Protein AF-A0A7S3L3E2-F1 (afdb_monomer_lite)

Structure (mmCIF, N/CA/C/O backbone):
data_AF-A0A7S3L3E2-F1
#
_entry.id   AF-A0A7S3L3E2-F1
#
loop_
_atom_site.group_PDB
_atom_site.id
_atom_site.type_symbol
_atom_site.label_atom_id
_atom_site.label_alt_id
_atom_site.label_comp_id
_atom_site.label_asym_id
_atom_site.label_entity_id
_atom_site.label_seq_id
_atom_site.pdbx_PDB_ins_code
_atom_site.Cartn_x
_atom_site.Cartn_y
_atom_site.Cartn_z
_atom_site.occupancy
_atom_site.B_iso_or_equiv
_atom_site.auth_seq_id
_atom_site.auth_comp_id
_atom_site.auth_asym_id
_atom_site.auth_atom_id
_atom_site.pdbx_PDB_model_num
ATOM 1 N N . MET A 1 1 ? -26.117 -16.014 -17.612 1.00 34.09 1 MET A N 1
ATOM 2 C CA . MET A 1 1 ? -24.872 -16.646 -18.100 1.00 34.09 1 MET A CA 1
ATOM 3 C C . MET A 1 1 ? -23.959 -16.827 -16.903 1.00 34.09 1 MET A C 1
ATOM 5 O O . MET A 1 1 ? -23.503 -15.829 -16.364 1.00 34.09 1 MET A O 1
ATOM 9 N N . ALA A 1 2 ? -23.779 -18.059 -16.430 1.00 34.41 2 ALA A N 1
ATOM 10 C CA . ALA A 1 2 ? -22.872 -18.361 -15.326 1.00 34.41 2 ALA 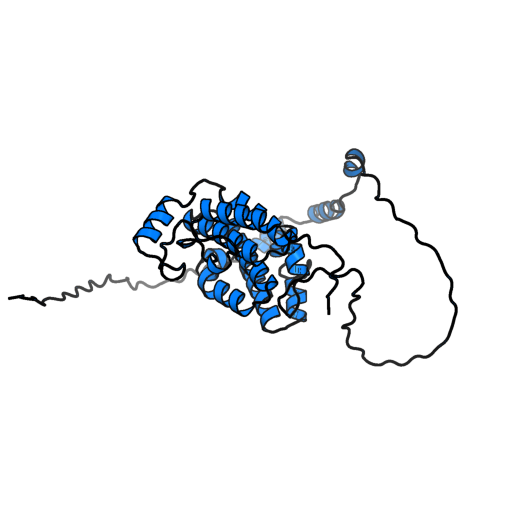A CA 1
ATOM 11 C C . ALA A 1 2 ? -21.444 -18.468 -15.881 1.00 34.41 2 ALA A C 1
ATOM 13 O O . ALA A 1 2 ? -21.171 -19.313 -16.734 1.00 34.41 2 ALA A O 1
ATOM 14 N N . LEU A 1 3 ? -20.558 -17.571 -15.453 1.00 39.78 3 LEU A N 1
ATOM 15 C CA . LEU A 1 3 ? -19.134 -17.639 -15.765 1.00 39.78 3 LEU A CA 1
ATOM 16 C C . LEU A 1 3 ? -18.498 -18.666 -14.824 1.00 39.78 3 LEU A C 1
ATOM 18 O O . LEU A 1 3 ? -18.253 -18.379 -13.657 1.00 39.78 3 LEU A O 1
ATOM 22 N N . ASN A 1 4 ? -18.254 -19.875 -15.332 1.00 37.12 4 ASN A N 1
ATOM 23 C CA . ASN A 1 4 ? -17.457 -20.882 -14.636 1.00 37.12 4 ASN A CA 1
ATOM 24 C C . ASN A 1 4 ? -15.986 -20.437 -14.615 1.00 37.12 4 ASN A C 1
ATOM 26 O O . ASN A 1 4 ? -15.249 -20.619 -15.589 1.00 37.12 4 ASN A O 1
ATOM 30 N N . PHE A 1 5 ? -15.557 -19.852 -13.498 1.00 44.59 5 PHE A N 1
ATOM 31 C CA . PHE A 1 5 ? -14.150 -19.617 -13.185 1.00 44.59 5 PHE A CA 1
ATOM 32 C C . PHE A 1 5 ? -13.510 -20.940 -12.740 1.00 44.59 5 PHE A C 1
ATOM 34 O O . PHE A 1 5 ? -13.495 -21.283 -11.566 1.00 44.59 5 PHE A O 1
ATOM 41 N N . GLY A 1 6 ? -13.039 -21.730 -13.708 1.00 41.03 6 GLY A N 1
ATOM 42 C CA . GLY A 1 6 ? -12.175 -22.880 -13.440 1.00 41.03 6 GLY A CA 1
ATOM 43 C C . GLY A 1 6 ? -10.800 -22.417 -12.948 1.00 41.03 6 GLY A C 1
ATOM 44 O O . GLY A 1 6 ? -10.229 -21.503 -13.545 1.00 41.03 6 GLY A O 1
ATOM 45 N N . VAL A 1 7 ? -10.300 -23.101 -11.912 1.00 46.72 7 VAL A N 1
ATOM 46 C CA . VAL A 1 7 ? -9.267 -22.723 -10.923 1.00 46.72 7 VAL A CA 1
ATOM 47 C C . VAL A 1 7 ? -9.881 -21.940 -9.759 1.00 46.72 7 VAL A C 1
ATOM 49 O O . VAL A 1 7 ? -10.044 -20.725 -9.817 1.00 46.72 7 VAL A O 1
ATOM 52 N N . GLU A 1 8 ? -10.261 -22.684 -8.715 1.00 46.19 8 GLU A N 1
ATOM 53 C CA . GLU A 1 8 ? -10.802 -22.185 -7.448 1.00 46.19 8 GLU A CA 1
ATOM 54 C C . GLU A 1 8 ? -9.811 -21.210 -6.790 1.00 46.19 8 GLU A C 1
ATOM 56 O O . GLU A 1 8 ? -8.981 -21.602 -5.971 1.00 46.19 8 GLU A O 1
ATOM 61 N N . ALA A 1 9 ? -9.912 -19.916 -7.096 1.00 52.97 9 ALA A N 1
ATOM 62 C CA . ALA A 1 9 ? -9.620 -18.919 -6.079 1.00 52.97 9 ALA A CA 1
ATOM 63 C C . ALA A 1 9 ? -10.648 -19.180 -4.975 1.00 52.97 9 ALA A C 1
ATOM 65 O O . ALA A 1 9 ? -11.819 -18.823 -5.115 1.00 52.97 9 ALA A O 1
ATOM 66 N N . ARG A 1 10 ? -10.255 -19.945 -3.950 1.00 66.81 10 ARG A N 1
ATOM 67 C CA . ARG A 1 10 ? -11.099 -20.190 -2.783 1.00 66.81 10 ARG A CA 1
ATOM 68 C C . ARG A 1 10 ? -11.279 -18.854 -2.090 1.00 66.81 10 ARG A C 1
ATOM 70 O O . ARG A 1 10 ? -10.434 -18.483 -1.294 1.00 66.81 10 ARG A O 1
ATOM 77 N N . LEU A 1 11 ? -12.330 -18.126 -2.448 1.00 77.00 11 LEU A N 1
ATOM 78 C CA . LEU A 1 11 ? -12.697 -16.896 -1.759 1.00 77.00 11 LEU A CA 1
ATOM 79 C C . LEU A 1 11 ? -12.743 -17.185 -0.260 1.00 77.00 11 LEU A C 1
ATOM 81 O O . LEU A 1 11 ? -13.229 -18.246 0.159 1.00 77.00 11 LEU A O 1
ATOM 85 N N . LEU A 1 12 ? -12.186 -16.271 0.526 1.00 89.25 12 LEU A N 1
ATOM 86 C CA . LEU A 1 12 ? -12.234 -16.396 1.973 1.00 89.25 12 LEU A CA 1
ATOM 87 C C . LEU A 1 12 ? -13.697 -16.358 2.417 1.00 89.25 12 LEU A C 1
ATOM 89 O O . LEU A 1 12 ? -14.548 -15.709 1.803 1.00 89.25 12 LEU A O 1
ATOM 93 N N . SER A 1 13 ? -14.012 -17.102 3.477 1.00 93.44 13 SER A N 1
ATOM 94 C CA . SER A 1 13 ? -15.342 -16.988 4.063 1.00 93.44 13 SER A CA 1
ATOM 95 C C . SER A 1 13 ? -15.518 -15.564 4.599 1.00 93.44 13 SER A C 1
ATOM 97 O O . SER A 1 13 ? -14.564 -14.971 5.106 1.00 93.44 13 SER A O 1
ATOM 99 N N . LYS A 1 14 ? -16.732 -15.012 4.497 1.00 93.19 14 LYS A N 1
ATOM 100 C CA . LYS A 1 14 ? -17.018 -13.658 4.994 1.00 93.19 14 LYS A CA 1
ATOM 101 C C . LYS A 1 14 ? -16.696 -13.517 6.487 1.00 93.19 14 LYS A C 1
ATOM 103 O O . LYS A 1 14 ? -16.235 -12.468 6.907 1.00 93.19 14 LYS A O 1
ATOM 108 N N . GLU A 1 15 ? -16.927 -14.579 7.253 1.00 95.25 15 GLU A N 1
ATOM 109 C CA . GLU A 1 15 ? -16.650 -14.644 8.689 1.00 95.25 15 GLU A CA 1
ATOM 110 C C . GLU A 1 15 ? -15.140 -14.575 8.959 1.00 95.25 15 GLU A C 1
ATOM 112 O O . GLU A 1 15 ? -14.691 -13.723 9.713 1.00 95.25 15 GLU A O 1
ATOM 117 N N . SER A 1 16 ? -14.334 -15.358 8.232 1.00 95.06 16 SER A N 1
ATOM 118 C CA . SER A 1 16 ? -12.868 -15.293 8.336 1.00 95.06 16 SER A CA 1
ATOM 119 C C . SER A 1 16 ? -12.306 -13.936 7.910 1.00 95.06 16 SER A C 1
ATOM 121 O O . SER A 1 16 ? -11.356 -13.451 8.514 1.00 95.06 16 SER A O 1
ATOM 123 N N . LEU A 1 17 ? -12.870 -13.326 6.863 1.00 95.38 17 LEU A N 1
ATOM 124 C CA . LEU A 1 17 ? -12.448 -11.999 6.418 1.00 95.38 17 LEU A CA 1
ATOM 125 C C . LEU A 1 17 ? -12.764 -10.939 7.478 1.00 95.38 17 LEU A C 1
ATOM 127 O O . LEU A 1 17 ? -11.928 -10.083 7.748 1.00 95.38 17 LEU A O 1
ATOM 131 N N . GLN A 1 18 ? -13.930 -11.048 8.115 1.00 96.12 18 GLN A N 1
ATOM 132 C CA . GLN A 1 18 ? -14.327 -10.175 9.209 1.00 96.12 18 GLN A CA 1
ATOM 133 C C . GLN A 1 18 ? -13.410 -10.301 10.421 1.00 96.12 18 GLN A C 1
ATOM 135 O O . GLN A 1 18 ? -12.921 -9.286 10.903 1.00 96.12 18 GLN A O 1
ATOM 140 N N . GLU A 1 19 ? -13.100 -11.520 10.858 1.00 95.94 19 GLU A N 1
ATOM 141 C CA . GLU A 1 19 ? -12.152 -11.745 11.955 1.00 95.94 19 GLU A CA 1
ATOM 142 C C . GLU A 1 19 ? -10.764 -11.162 11.642 1.00 95.94 19 GLU A C 1
ATOM 144 O O . GLU A 1 19 ? -10.111 -10.586 12.513 1.00 95.94 19 GLU A O 1
ATOM 149 N N . MET A 1 20 ? -10.308 -11.275 10.389 1.00 97.00 20 MET A N 1
ATOM 150 C CA . MET A 1 20 ? -9.035 -10.694 9.953 1.00 97.00 20 MET A CA 1
ATOM 151 C C . MET A 1 20 ? -9.069 -9.163 9.956 1.00 97.00 20 MET A C 1
ATOM 153 O O . MET A 1 20 ? -8.118 -8.543 10.423 1.00 97.00 20 MET A O 1
ATOM 157 N N . GLU A 1 21 ? -10.140 -8.544 9.456 1.00 97.50 21 GLU A N 1
ATOM 158 C CA . GLU A 1 21 ? -10.288 -7.084 9.453 1.00 97.50 21 GLU A CA 1
ATOM 159 C C . GLU A 1 21 ? -10.434 -6.512 10.869 1.00 97.50 21 GLU A C 1
ATOM 161 O O . GLU A 1 21 ? -9.816 -5.497 11.177 1.00 97.50 21 GLU A O 1
ATOM 166 N N . GLU A 1 22 ? -11.153 -7.194 11.761 1.00 96.75 22 GLU A N 1
ATOM 167 C CA . GLU A 1 22 ? -11.216 -6.840 13.185 1.00 96.75 22 GLU A CA 1
ATOM 168 C C . GLU A 1 22 ? -9.841 -6.969 13.867 1.00 96.75 22 GLU A C 1
ATOM 170 O O . GLU A 1 22 ? -9.457 -6.116 14.668 1.00 96.75 22 GLU A O 1
ATOM 175 N N . ALA A 1 23 ? -9.047 -7.986 13.513 1.00 96.81 23 ALA A N 1
ATOM 176 C CA . ALA A 1 23 ? -7.681 -8.127 14.017 1.00 96.81 23 ALA A CA 1
ATOM 177 C C . ALA A 1 23 ? -6.730 -7.026 13.503 1.00 96.81 23 ALA A C 1
ATOM 179 O O . ALA A 1 23 ? -5.817 -6.622 14.232 1.00 96.81 23 ALA A O 1
ATOM 180 N N . ILE A 1 24 ? -6.934 -6.532 12.274 1.00 97.75 24 ILE A N 1
ATOM 181 C CA . ILE A 1 24 ? -6.210 -5.369 11.732 1.00 97.75 24 ILE A CA 1
ATOM 182 C C . ILE A 1 24 ? -6.583 -4.111 12.522 1.00 97.75 24 ILE A C 1
ATOM 184 O O . ILE A 1 24 ? -5.684 -3.404 12.980 1.00 97.75 24 ILE A O 1
ATOM 188 N N . GLU A 1 25 ? -7.879 -3.864 12.737 1.00 97.50 25 GLU A N 1
ATOM 189 C CA . GLU A 1 25 ? -8.368 -2.708 13.502 1.00 97.50 25 GLU A CA 1
ATOM 190 C C . GLU A 1 25 ? -7.833 -2.706 14.943 1.00 97.50 25 GLU A C 1
ATOM 192 O O . GLU A 1 25 ? -7.481 -1.660 15.484 1.00 97.50 25 GLU A O 1
ATOM 197 N N . ALA A 1 26 ? -7.695 -3.888 15.551 1.00 96.31 26 ALA A N 1
ATOM 198 C CA . ALA A 1 26 ? -7.104 -4.036 16.879 1.00 96.31 26 ALA A CA 1
ATOM 199 C C . ALA A 1 26 ? -5.615 -3.633 16.944 1.00 96.31 26 ALA A C 1
ATOM 201 O O . ALA A 1 26 ? -5.113 -3.357 18.032 1.00 96.31 26 ALA A O 1
ATOM 202 N N . HIS A 1 27 ? -4.898 -3.615 15.812 1.00 96.38 27 HIS A N 1
ATOM 203 C CA . HIS A 1 27 ? -3.527 -3.093 15.735 1.00 96.38 27 HIS A CA 1
ATOM 204 C C . HIS A 1 27 ? -3.506 -1.595 15.436 1.00 96.38 27 HIS A C 1
ATOM 206 O O . HIS A 1 27 ? -2.746 -0.845 16.055 1.00 96.38 27 HIS A O 1
ATOM 212 N N . VAL A 1 28 ? -4.322 -1.176 14.469 1.00 97.38 28 VAL A N 1
ATOM 213 C CA . VAL A 1 28 ? -4.439 0.213 14.030 1.00 97.38 28 VAL A CA 1
ATOM 214 C C . VAL A 1 28 ? -5.913 0.552 13.882 1.00 97.38 28 VAL A C 1
ATOM 216 O O . VAL A 1 28 ? -6.534 0.088 12.923 1.00 97.38 28 VAL A O 1
ATOM 219 N N . PRO A 1 29 ? -6.459 1.398 14.770 1.00 97.12 29 PRO A N 1
ATOM 220 C CA . PRO A 1 29 ? -7.832 1.870 14.651 1.00 97.12 29 PRO A CA 1
ATOM 221 C C . PRO A 1 29 ? -8.114 2.478 13.275 1.00 97.12 29 PRO A C 1
ATOM 223 O O . PRO A 1 29 ? -7.258 3.166 12.710 1.00 97.12 29 PRO A O 1
ATOM 226 N N . ASP A 1 30 ? -9.328 2.289 12.753 1.00 96.88 30 ASP A N 1
ATOM 227 C CA . ASP A 1 30 ? -9.699 2.719 11.393 1.00 96.88 30 ASP A CA 1
ATOM 228 C C . ASP A 1 30 ? -9.461 4.211 11.143 1.00 96.88 30 ASP A C 1
ATOM 230 O O . ASP A 1 30 ? -9.009 4.600 10.070 1.00 96.88 30 ASP A O 1
ATOM 234 N N . VAL A 1 31 ? -9.684 5.045 12.158 1.00 96.31 31 VAL A N 1
ATOM 235 C CA . VAL A 1 31 ? -9.440 6.495 12.108 1.00 96.31 31 VAL A CA 1
ATOM 236 C C . VAL A 1 31 ? -7.976 6.831 11.787 1.00 96.31 31 VAL A C 1
ATOM 238 O O . VAL A 1 31 ? -7.687 7.855 11.172 1.00 96.31 31 VAL A O 1
ATOM 241 N N . MET A 1 32 ? -7.046 5.957 12.174 1.00 96.31 32 MET A N 1
ATOM 242 C CA . MET A 1 32 ? -5.606 6.111 11.954 1.00 96.31 32 MET A CA 1
ATOM 243 C C . MET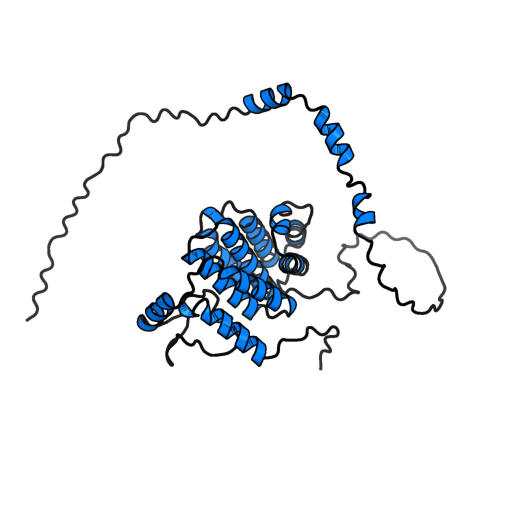 A 1 32 ? -5.116 5.360 10.710 1.00 96.31 32 MET A C 1
ATOM 245 O O . MET A 1 32 ? -3.986 5.577 10.263 1.00 96.31 32 MET A O 1
ATOM 249 N N . ASN A 1 33 ? -5.943 4.484 10.131 1.00 97.00 33 ASN A N 1
ATOM 250 C CA . ASN A 1 33 ? -5.585 3.728 8.945 1.00 97.00 33 ASN A CA 1
ATOM 251 C C . ASN A 1 33 ? -5.975 4.508 7.670 1.00 97.00 33 ASN A C 1
ATOM 253 O O . ASN A 1 33 ? -7.158 4.641 7.353 1.00 97.00 33 ASN A O 1
ATOM 257 N N . PRO A 1 34 ? -5.006 4.960 6.856 1.00 95.88 34 PRO A N 1
ATOM 258 C CA . PRO A 1 34 ? -5.279 5.688 5.603 1.00 95.88 34 PRO A CA 1
ATOM 259 C C . PRO A 1 34 ? -6.137 4.919 4.585 1.00 95.88 34 PRO A C 1
ATOM 261 O O . PRO A 1 34 ? -6.719 5.525 3.684 1.00 95.88 34 PRO A O 1
ATOM 264 N N . TYR A 1 35 ? -6.204 3.591 4.701 1.00 96.94 35 TYR A N 1
ATOM 265 C CA . TYR A 1 35 ? -6.959 2.717 3.810 1.00 96.94 35 TYR A CA 1
ATOM 266 C C . TYR A 1 35 ? -8.187 2.108 4.495 1.00 96.94 35 TYR A C 1
ATOM 268 O O . TYR A 1 35 ? -8.759 1.161 3.962 1.00 96.94 35 TYR A O 1
ATOM 276 N N . ALA A 1 36 ? -8.658 2.661 5.619 1.00 96.19 36 ALA A N 1
ATOM 277 C CA . ALA A 1 36 ? -9.844 2.157 6.322 1.00 96.19 36 ALA A CA 1
ATOM 278 C C . ALA A 1 36 ? -11.101 2.073 5.440 1.00 96.19 36 ALA A C 1
ATOM 280 O O . ALA A 1 36 ? -11.910 1.164 5.589 1.00 96.19 36 ALA A O 1
ATOM 281 N N . ARG A 1 37 ? -11.235 2.943 4.431 1.00 94.88 37 ARG A N 1
ATOM 282 C CA . ARG A 1 37 ? -12.344 2.882 3.458 1.00 94.88 37 ARG A CA 1
ATOM 283 C C . ARG A 1 37 ? -12.386 1.601 2.609 1.00 94.88 37 ARG A C 1
ATOM 285 O O . ARG A 1 37 ? -13.375 1.377 1.920 1.00 94.88 37 ARG A O 1
ATOM 292 N N . TYR A 1 38 ? -11.299 0.826 2.577 1.00 95.75 38 TYR A N 1
ATOM 293 C CA . TYR A 1 38 ? -11.204 -0.430 1.828 1.00 95.75 38 TYR A CA 1
ATOM 294 C C . TYR A 1 38 ? -11.572 -1.660 2.661 1.00 95.75 38 TYR A C 1
ATOM 296 O O . TYR A 1 38 ? -11.628 -2.759 2.107 1.00 95.75 38 TYR A O 1
ATOM 304 N N . ARG A 1 39 ? -11.854 -1.475 3.955 1.00 94.94 39 ARG A N 1
ATOM 305 C CA . ARG A 1 39 ? -12.450 -2.499 4.805 1.00 94.94 39 ARG A CA 1
ATOM 306 C C . ARG A 1 39 ? -13.773 -2.963 4.194 1.00 94.94 39 ARG A C 1
ATOM 308 O O . ARG A 1 39 ? -14.606 -2.145 3.801 1.00 94.94 39 ARG A O 1
ATOM 315 N N . GLN A 1 40 ? -13.953 -4.273 4.068 1.00 93.25 40 GLN A N 1
ATOM 316 C CA . GLN A 1 40 ? -15.117 -4.860 3.400 1.00 93.25 40 GLN A CA 1
ATOM 317 C C . GLN A 1 40 ? -16.211 -5.309 4.373 1.00 93.25 40 GLN A C 1
ATOM 319 O O . GLN A 1 40 ? -17.356 -5.530 3.965 1.00 93.25 40 GLN A O 1
ATOM 324 N N . THR A 1 41 ? -15.869 -5.488 5.644 1.00 92.56 41 THR A N 1
ATOM 325 C CA . THR A 1 41 ? -16.721 -6.119 6.647 1.00 92.56 41 THR A CA 1
ATOM 326 C C . THR A 1 41 ? -16.651 -5.403 7.991 1.00 92.56 41 THR A C 1
ATOM 328 O O . THR A 1 41 ? -15.692 -4.704 8.301 1.00 92.56 41 THR A O 1
ATOM 331 N N . GLY A 1 42 ? -17.682 -5.604 8.811 1.00 85.31 42 GLY A N 1
ATOM 332 C CA . GLY A 1 42 ? -17.778 -4.975 10.123 1.00 85.31 42 GLY A CA 1
ATOM 333 C C . GLY A 1 42 ? -18.044 -3.469 10.064 1.00 85.31 42 GLY A C 1
ATOM 334 O O . GLY A 1 42 ? -18.133 -2.849 9.004 1.00 85.31 42 GLY A O 1
ATOM 335 N N . THR A 1 43 ? -18.217 -2.897 11.246 1.00 89.06 43 THR A N 1
ATOM 336 C CA . THR A 1 43 ? -18.252 -1.455 11.494 1.00 89.06 43 THR A CA 1
ATOM 337 C C . THR A 1 43 ? -17.092 -1.133 12.415 1.00 89.06 43 THR A C 1
ATOM 339 O O . THR A 1 43 ? -16.810 -1.933 13.308 1.00 89.06 43 THR A O 1
ATOM 342 N N . SER A 1 44 ? -16.441 0.014 12.219 1.00 92.88 44 SER A N 1
ATOM 343 C CA . SER A 1 44 ? -15.345 0.412 13.101 1.00 92.88 44 SER A CA 1
ATOM 344 C C . SER A 1 44 ? -15.801 0.451 14.555 1.00 92.88 44 SER A C 1
ATOM 346 O O . SER A 1 44 ? -16.856 1.005 14.863 1.00 92.88 44 SER A O 1
ATOM 348 N N . ALA A 1 45 ? -14.989 -0.116 15.444 1.00 93.50 45 ALA A N 1
ATOM 349 C CA . ALA A 1 45 ? -15.210 -0.060 16.884 1.00 93.50 45 ALA A CA 1
ATOM 350 C C . ALA A 1 45 ? -14.925 1.335 17.473 1.00 93.50 45 ALA A C 1
ATOM 352 O O . ALA A 1 45 ? -15.302 1.608 18.610 1.00 93.50 45 ALA A O 1
ATOM 353 N N . PHE A 1 46 ? -14.262 2.205 16.707 1.00 93.19 46 PHE A N 1
ATOM 354 C CA . PHE A 1 46 ? -13.790 3.520 17.144 1.00 93.19 46 PHE A CA 1
ATOM 355 C C . PHE A 1 46 ? -14.619 4.683 16.598 1.00 93.19 46 PHE A C 1
ATOM 357 O O . PHE A 1 46 ? -14.288 5.829 16.875 1.00 93.19 46 PHE A O 1
ATOM 364 N N . LEU A 1 47 ? -15.664 4.414 15.810 1.00 92.69 47 LEU A N 1
ATOM 365 C CA . LEU A 1 47 ? -16.538 5.447 15.258 1.00 92.69 47 LEU A CA 1
ATOM 366 C C . LEU A 1 47 ? -17.909 5.416 15.931 1.00 92.69 47 LEU A C 1
ATOM 368 O O . LEU A 1 47 ? -18.515 4.356 16.104 1.00 92.69 47 LEU A O 1
ATOM 372 N N . GLY A 1 48 ? -18.414 6.601 16.266 1.00 90.38 48 GLY A N 1
ATOM 373 C CA . GLY A 1 48 ? -19.796 6.783 16.698 1.00 90.38 48 GLY A CA 1
ATOM 374 C C . GLY A 1 48 ? -20.814 6.478 15.583 1.00 90.38 48 GLY A C 1
ATOM 375 O O . GLY A 1 48 ? -20.458 6.424 14.406 1.00 90.38 48 GLY A O 1
ATOM 376 N N . PRO A 1 49 ? -22.108 6.317 15.920 1.00 89.69 49 PRO A N 1
ATOM 377 C CA . PRO A 1 49 ? -23.153 5.946 14.957 1.00 89.69 49 PRO A CA 1
ATOM 378 C C . PRO A 1 49 ? -23.351 6.957 13.814 1.00 89.69 49 PRO A C 1
ATOM 380 O O . PRO A 1 49 ? -23.780 6.559 12.733 1.00 89.69 49 PRO A O 1
ATOM 383 N N . ASP A 1 50 ? -23.020 8.232 14.040 1.00 92.56 50 ASP A N 1
ATOM 384 C CA . ASP A 1 50 ? -23.143 9.318 13.056 1.00 92.56 50 ASP A CA 1
ATOM 385 C C . ASP A 1 50 ? -21.786 9.750 12.463 1.00 92.56 50 ASP A C 1
ATOM 387 O O . ASP A 1 50 ? -21.707 10.714 11.699 1.00 92.56 50 ASP A O 1
ATOM 391 N N . GLU A 1 51 ? -20.702 9.056 12.814 1.00 92.00 51 GLU A N 1
ATOM 392 C CA . GLU A 1 51 ? -19.349 9.404 12.390 1.00 92.00 51 GLU A CA 1
ATOM 393 C C . GLU A 1 51 ? -18.917 8.620 11.152 1.00 92.00 51 GLU A C 1
ATOM 395 O O . GLU A 1 51 ? -19.431 7.551 10.821 1.00 92.00 51 GLU A O 1
ATOM 400 N N . THR A 1 52 ? -17.921 9.153 10.448 1.00 91.94 52 THR A N 1
ATOM 401 C CA . THR A 1 52 ? -17.317 8.472 9.299 1.00 91.94 52 THR A CA 1
ATOM 402 C C . THR A 1 52 ? -15.805 8.536 9.402 1.00 91.94 52 THR A C 1
ATOM 404 O O . THR A 1 52 ? -15.267 9.458 10.001 1.00 91.94 52 THR A O 1
ATOM 407 N N . ILE A 1 53 ? -15.105 7.614 8.738 1.00 91.38 53 ILE A N 1
ATOM 408 C CA . ILE A 1 53 ? -13.633 7.614 8.658 1.00 91.38 53 ILE A CA 1
ATOM 409 C C . ILE A 1 53 ? -13.093 8.970 8.164 1.00 91.38 53 ILE A C 1
ATOM 411 O O . ILE A 1 53 ? -12.036 9.412 8.596 1.00 91.38 53 ILE A O 1
ATOM 415 N N . ALA A 1 54 ? -13.817 9.637 7.258 1.00 90.81 54 ALA A N 1
ATOM 416 C CA . ALA A 1 54 ? -13.421 10.939 6.726 1.00 90.81 54 ALA A CA 1
ATOM 417 C C . ALA A 1 54 ? -13.672 12.100 7.704 1.00 90.81 54 ALA A C 1
ATOM 419 O O . ALA A 1 54 ? -12.970 13.102 7.635 1.00 90.81 54 ALA A O 1
ATOM 420 N N . ASN A 1 55 ? -14.663 11.964 8.590 1.00 93.62 55 ASN A N 1
ATOM 421 C CA . ASN A 1 55 ? -15.063 12.978 9.564 1.00 93.62 55 ASN A CA 1
ATOM 422 C C . ASN A 1 55 ? -15.261 12.334 10.953 1.00 93.62 55 ASN A C 1
ATOM 424 O O . ASN A 1 55 ? -16.406 12.201 11.400 1.00 93.62 55 ASN A O 1
ATOM 428 N N . PRO A 1 56 ? -14.181 11.873 11.608 1.00 94.81 56 PRO A N 1
ATOM 429 C CA . PRO A 1 56 ? -14.239 11.352 12.971 1.00 94.81 56 PRO A CA 1
ATOM 430 C C . PRO A 1 56 ? -14.396 12.506 13.972 1.00 94.81 56 PRO A C 1
ATOM 432 O O . PRO A 1 56 ? -13.904 13.614 13.733 1.00 94.81 56 PRO A O 1
ATOM 435 N N . SER A 1 57 ? -15.055 12.264 15.107 1.00 95.62 57 SER A N 1
ATOM 436 C CA . SER A 1 57 ? -15.072 13.246 16.198 1.00 95.62 57 SER A CA 1
ATOM 437 C C . SER A 1 57 ? -13.692 13.351 16.866 1.00 95.62 57 SER A C 1
ATOM 439 O O . SER A 1 57 ? -12.885 12.419 16.778 1.00 95.62 57 SER A O 1
ATOM 441 N N . PRO A 1 58 ? -13.385 14.471 17.549 1.00 95.69 58 PRO A N 1
ATOM 442 C CA . PRO A 1 58 ? -12.140 14.595 18.306 1.00 95.69 58 PRO A CA 1
ATOM 443 C C . PRO A 1 58 ? -11.996 13.504 19.376 1.00 95.69 58 PRO A C 1
ATOM 445 O O . PRO A 1 58 ? -10.901 12.973 19.543 1.00 95.69 58 PRO A O 1
ATOM 448 N N . GLU A 1 59 ? -13.096 13.111 20.026 1.00 95.38 59 GLU A N 1
ATOM 449 C CA . GLU A 1 59 ? -13.113 12.041 21.032 1.00 95.38 59 GLU A CA 1
ATOM 450 C C . GLU A 1 59 ? -12.702 10.692 20.421 1.00 95.38 59 GLU A C 1
ATOM 452 O O . GLU A 1 59 ? -11.850 9.992 20.970 1.00 95.38 59 GLU A O 1
ATOM 457 N N . SER A 1 60 ? -13.222 10.358 19.236 1.00 95.25 60 SER A N 1
ATOM 458 C CA . SER A 1 60 ? -12.853 9.140 18.504 1.00 95.25 60 SER A CA 1
ATOM 459 C C . SER A 1 60 ? -11.385 9.133 18.070 1.00 95.25 60 SER A C 1
ATOM 461 O O . SER A 1 60 ? -10.725 8.094 18.120 1.00 95.25 60 SER A O 1
ATOM 463 N N . ILE A 1 61 ? -10.838 10.290 17.677 1.00 95.50 61 ILE A N 1
ATOM 464 C CA . ILE A 1 61 ? -9.412 10.423 17.339 1.00 95.50 61 ILE A CA 1
ATOM 465 C C . ILE A 1 61 ? -8.537 10.199 18.578 1.00 95.50 61 ILE A C 1
ATOM 467 O O . ILE A 1 61 ? -7.510 9.526 18.488 1.00 95.50 61 ILE A O 1
ATOM 471 N N . GLU A 1 62 ? -8.900 10.782 19.720 1.00 95.88 62 GLU A N 1
ATOM 472 C CA . GLU A 1 62 ? -8.156 10.618 20.973 1.00 95.88 62 GLU A CA 1
ATOM 473 C C . GLU A 1 62 ? -8.177 9.163 21.438 1.00 95.88 62 GLU A C 1
ATOM 475 O O . GLU A 1 62 ? -7.114 8.581 21.664 1.00 95.88 62 GLU A O 1
ATOM 480 N N . LEU A 1 63 ? -9.355 8.534 21.439 1.00 95.31 63 LEU A N 1
ATOM 481 C CA . LEU A 1 63 ? -9.499 7.116 21.753 1.00 95.31 63 LEU A CA 1
ATOM 482 C C . LEU A 1 63 ? -8.644 6.244 20.822 1.00 95.31 63 LEU A C 1
ATOM 484 O O . LEU A 1 63 ? -7.936 5.348 21.283 1.00 95.31 63 LEU A O 1
ATOM 488 N N . ALA A 1 64 ? -8.660 6.521 19.516 1.00 95.38 64 ALA A N 1
ATOM 489 C CA . ALA A 1 64 ? -7.859 5.795 18.537 1.00 95.38 64 ALA A CA 1
ATOM 490 C C . ALA A 1 64 ? -6.345 5.942 18.783 1.00 95.38 64 ALA A C 1
ATOM 492 O O . ALA A 1 64 ? -5.597 4.971 18.659 1.00 95.38 64 ALA A O 1
ATOM 493 N N . LYS A 1 65 ? -5.875 7.133 19.169 1.00 94.81 65 LYS A N 1
ATOM 494 C CA . LYS A 1 65 ? -4.457 7.363 19.494 1.00 94.81 65 LYS A CA 1
ATOM 495 C C 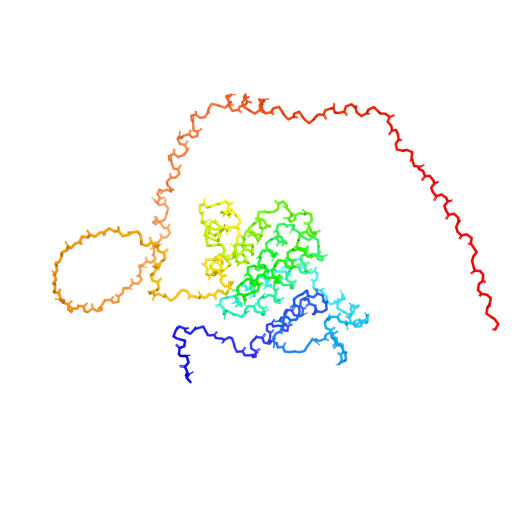. LYS A 1 65 ? -4.002 6.568 20.714 1.00 94.81 65 LYS A C 1
ATOM 497 O O . LYS A 1 65 ? -2.870 6.098 20.731 1.00 94.81 65 LYS A O 1
ATOM 502 N N . GLU A 1 66 ? -4.863 6.393 21.711 1.00 95.19 66 GLU A N 1
ATOM 503 C CA . GLU A 1 66 ? -4.543 5.601 22.906 1.00 95.19 66 GLU A CA 1
ATOM 504 C C . GLU A 1 66 ? -4.469 4.092 22.627 1.00 95.19 66 GLU A C 1
ATOM 506 O O . GLU A 1 66 ? -3.778 3.365 23.342 1.00 95.19 66 GLU A O 1
ATOM 511 N N . HIS A 1 67 ? -5.154 3.621 21.580 1.00 95.69 67 HIS A N 1
ATOM 512 C CA . HIS A 1 67 ? -5.300 2.196 21.269 1.00 95.69 67 HIS A CA 1
ATOM 513 C C . HIS A 1 67 ? -4.414 1.705 20.116 1.00 95.69 67 HIS A C 1
ATOM 515 O O . HIS A 1 67 ? -4.438 0.514 19.804 1.00 95.69 67 HIS A O 1
ATOM 521 N N . ILE A 1 68 ? -3.613 2.573 19.491 1.00 95.25 68 ILE A N 1
ATOM 522 C CA . ILE A 1 68 ? -2.650 2.135 18.477 1.00 95.25 68 ILE A CA 1
ATOM 523 C C . ILE A 1 68 ? -1.557 1.265 19.117 1.00 95.25 68 ILE A C 1
ATOM 525 O O . ILE A 1 68 ? -0.966 1.613 20.143 1.00 95.25 68 ILE A O 1
ATOM 529 N N . VAL A 1 69 ? -1.270 0.108 18.520 1.00 94.69 69 VAL A N 1
ATOM 530 C CA . VAL A 1 69 ? -0.255 -0.808 19.050 1.00 94.69 69 VAL A CA 1
ATOM 531 C C . VAL A 1 69 ? 1.142 -0.262 18.763 1.00 94.69 69 VAL A C 1
ATOM 533 O O . VAL A 1 69 ? 1.559 -0.193 17.619 1.00 94.69 69 VAL A O 1
ATOM 536 N N . THR A 1 70 ? 1.905 0.052 19.809 1.00 89.31 70 THR A N 1
ATOM 537 C CA . THR A 1 70 ? 3.263 0.636 19.717 1.00 89.31 70 THR A CA 1
ATOM 538 C C . THR A 1 70 ? 4.384 -0.359 20.040 1.00 89.31 70 THR A C 1
ATOM 540 O O . THR A 1 70 ? 5.457 -0.010 20.541 1.00 89.31 70 THR A O 1
ATOM 543 N N . LYS A 1 71 ? 4.116 -1.654 19.851 1.00 89.81 71 LYS A N 1
ATOM 544 C CA . LYS A 1 71 ? 5.101 -2.708 20.118 1.00 89.81 71 LYS A CA 1
ATOM 545 C C . LYS A 1 71 ? 6.046 -2.842 18.929 1.00 89.81 71 LYS A C 1
ATOM 547 O O . LYS A 1 71 ? 5.594 -2.974 17.795 1.00 89.81 71 LYS A O 1
ATOM 552 N N . ALA A 1 72 ? 7.345 -2.954 19.211 1.00 88.62 72 ALA A N 1
ATOM 553 C CA . ALA A 1 72 ? 8.346 -3.249 18.192 1.00 88.62 72 ALA A CA 1
ATOM 554 C C . ALA A 1 72 ? 7.952 -4.486 17.364 1.00 88.62 72 ALA A C 1
ATOM 556 O O . ALA A 1 72 ? 7.549 -5.509 17.922 1.00 88.62 72 ALA A O 1
ATOM 557 N N . TYR A 1 73 ? 8.104 -4.384 16.040 1.00 89.94 73 TYR A N 1
ATOM 558 C CA . TYR A 1 73 ? 7.766 -5.433 15.064 1.00 89.94 73 TYR A CA 1
ATOM 559 C C . TYR A 1 73 ? 6.271 -5.791 14.968 1.00 89.94 73 TYR A C 1
ATOM 561 O O . TYR A 1 73 ? 5.917 -6.804 14.368 1.00 89.94 73 TYR A O 1
ATOM 569 N N . SER A 1 74 ? 5.372 -4.950 15.490 1.00 92.75 74 SER A N 1
ATOM 570 C CA . SER A 1 74 ? 3.912 -5.099 15.341 1.00 92.75 74 SER A CA 1
ATOM 571 C C . SER A 1 74 ? 3.423 -5.083 13.883 1.00 92.75 74 SER A C 1
ATOM 573 O O . SER A 1 74 ? 2.347 -5.595 13.587 1.00 92.75 74 SER A O 1
ATOM 575 N N . HIS A 1 75 ? 4.225 -4.550 12.959 1.00 94.31 75 HIS A N 1
ATOM 576 C CA . HIS A 1 75 ? 3.951 -4.536 11.522 1.00 94.31 75 HIS A CA 1
ATOM 577 C C . HIS A 1 75 ? 4.192 -5.888 10.824 1.00 94.31 75 HIS A C 1
ATOM 579 O O . HIS A 1 75 ? 3.614 -6.126 9.766 1.00 94.31 75 HIS A O 1
ATOM 585 N N . GLU A 1 76 ? 5.008 -6.787 11.389 1.00 94.88 76 GLU A N 1
ATOM 586 C CA . GLU A 1 76 ? 5.357 -8.065 10.743 1.00 94.88 76 GLU A CA 1
ATOM 587 C C . GLU A 1 76 ? 4.134 -8.990 10.560 1.00 94.88 76 GLU A C 1
ATOM 589 O O . GLU A 1 76 ? 3.903 -9.454 9.439 1.00 94.88 76 GLU A O 1
ATOM 594 N N . PRO A 1 77 ? 3.268 -9.211 11.578 1.00 96.62 77 PRO A N 1
ATOM 595 C CA . PRO A 1 77 ? 2.033 -9.976 11.383 1.00 96.62 77 PRO A CA 1
ATOM 596 C C . PRO A 1 77 ? 1.092 -9.355 10.344 1.00 96.62 77 PRO A C 1
ATOM 598 O O . PRO A 1 77 ? 0.418 -10.081 9.613 1.00 96.62 77 PRO A O 1
ATOM 601 N N . LEU A 1 78 ? 1.059 -8.020 10.248 1.00 97.12 78 LEU A N 1
ATOM 602 C CA . LEU A 1 78 ? 0.251 -7.326 9.246 1.00 97.12 78 LEU A CA 1
ATOM 603 C C . LEU A 1 78 ? 0.788 -7.579 7.836 1.00 97.12 78 LEU A C 1
ATOM 605 O O . LEU A 1 78 ? -0.002 -7.829 6.931 1.00 97.12 78 LEU A O 1
ATOM 609 N N . PHE A 1 79 ? 2.108 -7.597 7.635 1.00 97.19 79 PHE A N 1
ATOM 610 C CA . PHE A 1 79 ? 2.692 -7.967 6.343 1.00 97.19 79 PHE A CA 1
ATOM 611 C C . PHE A 1 79 ? 2.367 -9.404 5.941 1.00 97.19 79 PHE A C 1
ATOM 613 O O . PHE A 1 79 ? 1.965 -9.637 4.799 1.00 97.19 79 PHE A O 1
ATOM 620 N N . GLU A 1 80 ? 2.459 -10.358 6.869 1.00 97.88 80 GLU A N 1
ATOM 621 C CA . GLU A 1 80 ? 2.038 -11.738 6.605 1.00 97.88 80 GLU A CA 1
ATOM 622 C C . GLU A 1 80 ? 0.563 -11.812 6.190 1.00 97.88 80 GLU A C 1
ATOM 624 O O . GLU A 1 80 ? 0.213 -12.512 5.233 1.00 97.88 80 GLU A O 1
ATOM 629 N N . LEU A 1 81 ? -0.299 -11.023 6.838 1.00 97.56 81 LEU A N 1
ATOM 630 C CA . LEU A 1 81 ? -1.711 -10.932 6.484 1.00 97.56 81 LEU A CA 1
ATOM 631 C C . LEU A 1 81 ? -1.927 -10.303 5.099 1.00 97.56 81 LEU A C 1
ATOM 633 O O . LEU A 1 81 ? -2.721 -10.823 4.316 1.00 97.56 81 LEU A O 1
ATOM 637 N N . VAL A 1 82 ? -1.182 -9.253 4.740 1.00 98.19 82 VAL A N 1
ATOM 638 C CA . VAL A 1 82 ? -1.198 -8.674 3.385 1.00 98.19 82 VAL A CA 1
ATOM 639 C C . VAL A 1 82 ? -0.855 -9.748 2.348 1.00 98.19 82 VAL A C 1
ATOM 641 O O . VAL A 1 82 ? -1.570 -9.912 1.355 1.00 98.19 82 VAL A O 1
ATOM 644 N N . TYR A 1 83 ? 0.221 -10.512 2.568 1.00 97.62 83 TYR A N 1
ATOM 645 C CA . TYR A 1 83 ? 0.634 -11.578 1.652 1.00 97.62 83 TYR A CA 1
ATOM 646 C C . TYR A 1 83 ? -0.411 -12.685 1.560 1.00 97.62 83 TYR A C 1
ATOM 648 O O . TYR A 1 83 ? -0.673 -13.195 0.468 1.00 97.62 83 TYR A O 1
ATOM 656 N N . PHE A 1 84 ? -1.014 -13.054 2.687 1.00 96.81 84 PHE A N 1
ATOM 657 C CA . PHE A 1 84 ? -2.096 -14.024 2.741 1.00 96.81 84 PHE A CA 1
ATOM 658 C C . PHE A 1 84 ? -3.301 -13.551 1.915 1.00 96.81 84 PHE A C 1
ATOM 660 O O . PHE A 1 84 ? -3.703 -14.244 0.983 1.00 96.81 84 PHE A O 1
ATOM 667 N N . LEU A 1 85 ? -3.815 -12.347 2.166 1.00 96.50 85 LEU A N 1
ATOM 668 C CA . LEU A 1 85 ? -4.973 -11.785 1.461 1.00 96.50 85 LEU A CA 1
ATOM 669 C C . LEU A 1 85 ? -4.715 -11.628 -0.046 1.00 96.50 85 LEU A C 1
ATOM 671 O O . LEU A 1 85 ? -5.578 -11.956 -0.862 1.00 96.50 85 LEU A O 1
ATOM 675 N N . CYS A 1 86 ? -3.497 -11.246 -0.444 1.00 95.94 86 CYS A N 1
ATOM 676 C CA . CYS A 1 86 ? -3.107 -11.184 -1.855 1.00 95.94 86 CYS A CA 1
ATOM 677 C C . CYS A 1 86 ? -3.153 -12.554 -2.550 1.00 95.94 86 CYS A C 1
ATOM 679 O O . CYS A 1 86 ? -3.593 -12.635 -3.699 1.00 95.94 86 CYS A O 1
ATOM 681 N N . LYS A 1 87 ? -2.753 -13.643 -1.870 1.00 94.62 87 LYS A N 1
ATOM 682 C CA . LYS A 1 87 ? -2.873 -15.011 -2.416 1.00 94.62 87 LYS A CA 1
ATOM 683 C C . LYS A 1 87 ? -4.333 -15.383 -2.687 1.00 94.62 87 LYS A C 1
ATOM 685 O O . LYS A 1 87 ? -4.612 -16.044 -3.686 1.00 94.62 87 LYS A O 1
ATOM 690 N N . TYR A 1 88 ? -5.247 -14.926 -1.831 1.00 94.06 88 TYR A N 1
ATOM 691 C CA . TYR A 1 88 ? -6.692 -15.131 -1.967 1.00 94.06 88 TYR A CA 1
ATOM 692 C C . TYR A 1 88 ? -7.392 -14.108 -2.865 1.00 94.06 88 TYR A C 1
ATOM 694 O O . TYR A 1 88 ? -8.582 -14.253 -3.125 1.00 94.06 88 TYR A O 1
ATOM 702 N N . ARG A 1 89 ? -6.650 -13.135 -3.412 1.00 94.06 89 ARG A N 1
ATOM 703 C CA . ARG A 1 89 ? -7.165 -12.059 -4.276 1.00 94.06 89 ARG A CA 1
ATOM 704 C C . ARG A 1 89 ? -8.126 -11.096 -3.565 1.00 94.06 89 ARG A C 1
ATOM 706 O O . ARG A 1 89 ? -8.827 -10.344 -4.237 1.00 94.06 89 ARG A O 1
ATOM 713 N N . GLU A 1 90 ? -8.093 -11.050 -2.234 1.00 95.81 90 GLU A N 1
ATOM 714 C CA . GLU A 1 90 ? -8.841 -10.081 -1.424 1.00 95.81 90 GLU A CA 1
ATOM 715 C C . GLU A 1 90 ? -8.070 -8.756 -1.339 1.00 95.81 90 GLU A C 1
ATOM 717 O O . GLU A 1 90 ? -7.563 -8.356 -0.291 1.00 95.81 90 GLU A O 1
ATOM 722 N N . TYR A 1 91 ? -7.906 -8.085 -2.483 1.00 96.75 91 TYR A N 1
ATOM 723 C CA . TYR A 1 91 ? -7.011 -6.928 -2.593 1.00 96.75 91 TYR A CA 1
ATOM 724 C C . TYR A 1 91 ? -7.453 -5.718 -1.765 1.00 96.75 91 TYR A C 1
ATOM 726 O O . TYR A 1 91 ? -6.597 -4.984 -1.289 1.00 96.75 91 TYR A O 1
ATOM 734 N N . ALA A 1 92 ? -8.758 -5.506 -1.570 1.00 96.81 92 ALA A N 1
ATOM 735 C CA . ALA A 1 92 ? -9.238 -4.379 -0.768 1.00 96.81 92 ALA A CA 1
ATOM 736 C C . ALA A 1 92 ? -8.838 -4.545 0.708 1.00 96.81 92 ALA A C 1
ATOM 738 O O . ALA A 1 92 ? -8.218 -3.653 1.281 1.00 96.81 92 ALA A O 1
ATOM 739 N N . SER A 1 93 ? -9.081 -5.725 1.283 1.00 97.44 93 SER A N 1
ATOM 740 C CA . SER A 1 93 ? -8.655 -6.049 2.646 1.00 97.44 93 SER A CA 1
ATOM 741 C C . SER A 1 93 ? -7.127 -6.131 2.758 1.00 97.44 93 SER A C 1
ATOM 743 O O . SER A 1 93 ? -6.562 -5.731 3.773 1.00 97.44 93 SER A O 1
ATOM 745 N N . ALA A 1 94 ? -6.425 -6.581 1.708 1.00 98.06 94 ALA A N 1
ATOM 746 C CA . ALA A 1 94 ? -4.961 -6.536 1.667 1.00 98.06 94 ALA A CA 1
ATOM 747 C C . ALA A 1 94 ? -4.433 -5.093 1.702 1.00 98.06 94 ALA A C 1
ATOM 749 O O . ALA A 1 94 ? -3.454 -4.816 2.391 1.00 98.06 94 ALA A O 1
ATOM 750 N N . LEU A 1 95 ? -5.084 -4.169 0.991 1.00 98.00 95 LEU A N 1
ATOM 751 C CA . LEU A 1 95 ? -4.730 -2.752 0.995 1.00 98.00 95 LEU A CA 1
ATOM 752 C C . LEU A 1 95 ? -5.023 -2.109 2.356 1.00 98.00 95 LEU A C 1
ATOM 754 O O . LEU A 1 95 ? -4.210 -1.340 2.863 1.00 98.00 95 LEU A O 1
ATOM 758 N N . TYR A 1 96 ? -6.141 -2.483 2.978 1.00 98.31 96 TYR A N 1
ATOM 759 C CA . TYR A 1 96 ? -6.475 -2.100 4.347 1.00 98.31 96 TYR A CA 1
ATOM 760 C C . TYR A 1 96 ? -5.400 -2.565 5.351 1.00 98.31 96 TYR A C 1
ATOM 762 O O . TYR A 1 96 ? -4.908 -1.756 6.140 1.00 98.31 96 TYR A O 1
ATOM 770 N N . ALA A 1 97 ? -4.946 -3.819 5.259 1.00 98.25 97 ALA A N 1
ATOM 771 C CA . ALA A 1 97 ? -3.855 -4.351 6.081 1.00 98.25 97 ALA A CA 1
ATOM 772 C C . ALA A 1 97 ? -2.507 -3.645 5.823 1.00 98.25 97 ALA A C 1
ATOM 774 O O . ALA A 1 97 ? -1.782 -3.323 6.766 1.00 98.25 97 ALA A O 1
ATOM 775 N N . ALA A 1 98 ? -2.177 -3.362 4.557 1.00 97.88 98 ALA A N 1
ATOM 776 C CA . ALA A 1 98 ? -0.951 -2.650 4.183 1.00 97.88 98 ALA A CA 1
ATOM 777 C C . ALA A 1 98 ? -0.939 -1.221 4.749 1.00 97.88 98 ALA A C 1
ATOM 779 O O . ALA A 1 98 ? 0.082 -0.757 5.258 1.00 97.88 98 ALA A O 1
ATOM 780 N N . GLY A 1 99 ? -2.105 -0.572 4.747 1.00 97.19 99 GLY A N 1
ATOM 781 C CA . GLY A 1 99 ? -2.335 0.717 5.382 1.00 97.19 99 GLY A CA 1
ATOM 782 C C . GLY A 1 99 ? -2.062 0.755 6.871 1.00 97.19 99 GLY A C 1
ATOM 783 O O . GLY A 1 99 ? -1.407 1.678 7.354 1.00 97.19 99 GLY A O 1
ATOM 784 N N . ALA A 1 100 ? -2.530 -0.263 7.592 1.00 97.50 100 ALA A N 1
ATOM 785 C CA . ALA A 1 100 ? -2.239 -0.412 9.010 1.00 97.50 100 ALA A CA 1
ATOM 786 C C . ALA A 1 100 ? -0.728 -0.583 9.232 1.00 97.50 100 ALA A C 1
ATOM 788 O O . ALA A 1 100 ? -0.135 0.115 10.053 1.00 97.50 100 ALA A O 1
ATOM 789 N N . ALA A 1 101 ? -0.069 -1.435 8.441 1.00 96.62 101 ALA A N 1
ATOM 790 C CA . ALA A 1 101 ? 1.369 -1.654 8.569 1.00 96.62 101 ALA A CA 1
ATOM 791 C C . ALA A 1 101 ? 2.190 -0.375 8.314 1.00 96.62 101 ALA A C 1
ATOM 793 O O . ALA A 1 101 ? 3.113 -0.074 9.072 1.00 96.62 101 ALA A O 1
ATOM 794 N N . SER A 1 102 ? 1.860 0.409 7.279 1.00 95.75 102 SER A N 1
ATOM 795 C CA . SER A 1 102 ? 2.547 1.683 7.027 1.00 95.75 102 SER A CA 1
ATOM 796 C C . SER A 1 102 ? 2.217 2.755 8.065 1.00 95.75 102 SER A C 1
ATOM 798 O O . SER A 1 102 ? 3.095 3.550 8.389 1.00 95.75 102 SER A O 1
ATOM 800 N N . ALA A 1 103 ? 0.996 2.777 8.612 1.00 95.12 103 ALA A N 1
ATOM 801 C CA . ALA A 1 103 ? 0.627 3.682 9.697 1.00 95.12 103 ALA A CA 1
ATOM 802 C C . ALA A 1 103 ? 1.450 3.411 10.966 1.00 95.12 103 ALA A C 1
ATOM 804 O O . ALA A 1 103 ? 1.977 4.359 11.544 1.00 95.12 103 ALA A O 1
ATOM 805 N N . LEU A 1 104 ? 1.644 2.141 11.345 1.00 94.50 104 LEU A N 1
ATOM 806 C CA . LEU A 1 104 ? 2.510 1.768 12.474 1.00 94.50 104 LEU A CA 1
ATOM 807 C C . LEU A 1 104 ? 3.959 2.194 12.246 1.00 94.50 104 LEU A C 1
ATOM 809 O O . LEU A 1 104 ? 4.550 2.862 13.089 1.00 94.50 104 LEU A O 1
ATOM 813 N N . LEU A 1 105 ? 4.516 1.861 11.080 1.00 93.69 105 LEU A N 1
ATOM 814 C CA . LEU A 1 105 ? 5.901 2.202 10.745 1.00 93.69 105 LEU A CA 1
ATOM 815 C C . LEU A 1 105 ? 6.140 3.716 10.724 1.00 93.69 105 LEU A C 1
ATOM 817 O O . LEU A 1 105 ? 7.170 4.178 11.213 1.00 93.69 105 LEU A O 1
ATOM 821 N N . ALA A 1 106 ? 5.185 4.482 10.190 1.00 90.94 106 ALA A N 1
ATOM 822 C CA . ALA A 1 106 ? 5.243 5.939 10.186 1.00 90.94 106 ALA A CA 1
ATOM 823 C C . ALA A 1 106 ? 5.110 6.525 11.600 1.00 90.94 106 ALA A C 1
ATOM 825 O O . ALA A 1 106 ? 5.809 7.477 11.930 1.00 90.94 106 ALA A O 1
ATOM 826 N N . HIS A 1 107 ? 4.249 5.951 12.446 1.00 89.06 107 HIS A N 1
ATOM 827 C CA . HIS A 1 107 ? 4.052 6.409 13.821 1.00 89.06 107 HIS A CA 1
ATOM 828 C C . HIS A 1 107 ? 5.284 6.156 14.701 1.00 89.06 107 HIS A C 1
ATOM 830 O O . HIS A 1 107 ? 5.700 7.025 15.464 1.00 89.06 107 HIS A O 1
ATOM 836 N N . GLU A 1 108 ? 5.898 4.978 14.586 1.00 84.00 108 GLU A N 1
ATOM 837 C CA . GLU A 1 108 ? 7.059 4.596 15.397 1.00 84.00 108 GLU A CA 1
ATOM 838 C C . GLU A 1 108 ? 8.380 5.206 14.879 1.00 84.00 108 GLU A C 1
ATOM 840 O O . GLU A 1 108 ? 9.426 5.006 15.496 1.00 84.00 108 GLU A O 1
ATOM 845 N N . ASN A 1 109 ? 8.356 5.942 13.753 1.00 75.88 109 ASN A N 1
ATOM 846 C CA . ASN A 1 109 ? 9.543 6.417 13.023 1.00 75.88 109 ASN A CA 1
ATOM 847 C C . ASN A 1 109 ? 10.590 5.304 12.801 1.00 75.88 109 ASN A C 1
ATOM 849 O O . ASN A 1 109 ? 11.800 5.549 12.769 1.00 75.88 109 ASN A O 1
ATOM 853 N N . LEU A 1 110 ? 10.130 4.055 12.682 1.00 69.19 110 LEU A N 1
ATOM 854 C CA . LEU A 1 110 ? 10.998 2.897 12.508 1.00 69.19 110 LEU A CA 1
ATOM 855 C C . LEU A 1 110 ? 11.491 2.795 11.065 1.00 69.19 110 LEU A C 1
ATOM 857 O O . LEU A 1 110 ? 10.803 3.192 10.130 1.00 69.19 110 LEU A O 1
ATOM 861 N N . SER A 1 111 ? 12.684 2.201 10.914 1.00 73.44 111 SER A N 1
ATOM 862 C CA . SER A 1 111 ? 13.317 1.719 9.673 1.00 73.44 111 SER A CA 1
ATOM 863 C C . SER A 1 111 ? 12.726 2.279 8.371 1.00 73.44 111 SER A C 1
ATOM 865 O O . SER A 1 111 ? 11.763 1.745 7.808 1.00 73.44 111 SER A O 1
ATOM 867 N N . THR A 1 112 ? 13.389 3.298 7.826 1.00 82.44 112 THR A N 1
ATOM 868 C CA . THR A 1 112 ? 13.048 3.919 6.536 1.00 82.44 112 THR A CA 1
ATOM 869 C C . THR A 1 112 ? 12.939 2.901 5.396 1.00 82.44 112 THR A C 1
ATOM 871 O O . THR A 1 112 ? 12.099 3.048 4.507 1.00 82.44 112 THR A O 1
ATOM 874 N N . LEU A 1 113 ? 13.728 1.822 5.443 1.00 87.00 113 LEU A N 1
ATOM 875 C CA . LEU A 1 113 ? 13.681 0.728 4.473 1.00 87.00 113 LEU A CA 1
ATOM 876 C C . LEU A 1 113 ? 12.370 -0.068 4.561 1.00 87.00 113 LEU A C 1
ATOM 878 O O . LEU A 1 113 ? 11.754 -0.367 3.538 1.00 87.00 113 LEU A O 1
ATOM 882 N N . THR A 1 114 ? 11.933 -0.419 5.772 1.00 92.44 114 THR A N 1
ATOM 883 C CA . THR A 1 114 ? 10.703 -1.197 5.975 1.00 92.44 114 THR A CA 1
ATOM 884 C C . THR A 1 114 ? 9.481 -0.375 5.572 1.00 92.44 114 THR A C 1
ATOM 886 O O . THR A 1 114 ? 8.592 -0.884 4.890 1.00 92.44 114 THR A O 1
ATOM 889 N N . LEU A 1 115 ? 9.479 0.922 5.897 1.00 93.88 115 LEU A N 1
ATOM 890 C CA . LEU A 1 115 ? 8.438 1.847 5.451 1.00 93.88 115 LEU A CA 1
ATOM 891 C C . LEU A 1 115 ? 8.396 1.966 3.919 1.00 93.88 115 LEU A C 1
ATOM 893 O O . LEU A 1 115 ? 7.324 1.863 3.326 1.00 93.88 115 LEU A O 1
ATOM 897 N N . SER A 1 116 ? 9.560 2.078 3.269 1.00 95.31 116 SER A N 1
ATOM 898 C CA . SER A 1 116 ? 9.664 2.126 1.802 1.00 95.31 116 SER A CA 1
ATOM 899 C C . SER A 1 116 ? 9.067 0.884 1.135 1.00 95.31 116 SER A C 1
ATOM 901 O O . SER A 1 116 ? 8.363 0.993 0.130 1.00 95.31 116 SER A O 1
ATOM 903 N N . ARG A 1 117 ? 9.296 -0.301 1.720 1.00 94.69 117 ARG A N 1
ATOM 904 C CA . ARG A 1 117 ? 8.680 -1.561 1.274 1.00 94.69 117 ARG A CA 1
ATOM 905 C C . ARG A 1 117 ? 7.164 -1.556 1.459 1.00 94.69 117 ARG A C 1
ATOM 907 O O . ARG A 1 117 ? 6.453 -2.069 0.600 1.00 94.69 117 ARG A O 1
ATOM 914 N N . SER A 1 118 ? 6.668 -0.956 2.537 1.00 96.00 118 SER A N 1
ATOM 915 C CA . SER A 1 118 ? 5.229 -0.815 2.766 1.00 96.00 118 SER A CA 1
ATOM 916 C C . SER A 1 118 ? 4.552 0.040 1.686 1.00 96.00 118 SER A C 1
ATOM 918 O O . SER A 1 118 ? 3.557 -0.380 1.101 1.00 96.00 118 SER A O 1
ATOM 920 N N . PHE A 1 119 ? 5.143 1.177 1.308 1.00 97.12 119 PHE A N 1
ATOM 921 C CA . PHE A 1 119 ? 4.583 2.053 0.267 1.00 97.12 119 PHE A CA 1
ATOM 922 C C . PHE A 1 119 ? 4.524 1.415 -1.125 1.00 97.12 119 PHE A C 1
ATOM 924 O O . PHE A 1 119 ? 3.518 1.544 -1.831 1.00 97.12 119 PHE A O 1
ATOM 931 N N . ILE A 1 120 ? 5.561 0.672 -1.528 1.00 97.56 120 ILE A N 1
ATOM 932 C CA . ILE A 1 120 ? 5.495 -0.071 -2.794 1.00 97.56 120 ILE A CA 1
ATOM 933 C C . ILE A 1 120 ? 4.443 -1.188 -2.733 1.00 97.56 120 ILE A C 1
ATOM 935 O O . ILE A 1 120 ? 3.759 -1.410 -3.729 1.00 97.56 120 ILE A O 1
ATOM 939 N N . MET A 1 121 ? 4.250 -1.854 -1.586 1.00 97.88 121 MET A N 1
ATOM 940 C CA . MET A 1 121 ? 3.172 -2.841 -1.431 1.00 97.88 121 MET A CA 1
ATOM 941 C C . MET A 1 121 ? 1.795 -2.208 -1.623 1.00 97.88 121 MET A C 1
ATOM 943 O O . MET A 1 121 ? 1.000 -2.744 -2.392 1.00 97.88 121 MET A O 1
ATOM 947 N N . GLU A 1 122 ? 1.535 -1.053 -1.006 1.00 98.06 122 GLU A N 1
ATOM 948 C CA . GLU A 1 122 ? 0.295 -0.297 -1.224 1.00 98.06 122 GLU A CA 1
ATOM 949 C C . GLU A 1 122 ? 0.082 -0.003 -2.714 1.00 98.06 122 GLU A C 1
ATOM 951 O O . GLU A 1 122 ? -0.977 -0.302 -3.259 1.00 98.06 122 GLU A O 1
ATOM 956 N N . THR A 1 123 ? 1.116 0.490 -3.403 1.00 98.19 123 THR A N 1
ATOM 957 C CA . THR A 1 123 ? 1.048 0.797 -4.840 1.00 98.19 123 THR A CA 1
ATOM 958 C C . THR A 1 123 ? 0.723 -0.446 -5.673 1.00 98.19 123 THR A C 1
ATOM 960 O O . THR A 1 123 ? -0.177 -0.408 -6.512 1.00 98.19 123 THR A O 1
ATOM 963 N N . ILE A 1 124 ? 1.417 -1.566 -5.438 1.00 98.25 124 ILE A N 1
ATOM 964 C CA . ILE A 1 124 ? 1.194 -2.824 -6.168 1.00 98.25 124 ILE A CA 1
ATOM 965 C C . ILE A 1 124 ? -0.241 -3.323 -5.957 1.00 98.25 124 ILE A C 1
ATOM 967 O O . ILE A 1 124 ? -0.891 -3.733 -6.920 1.00 98.25 124 ILE A O 1
ATOM 971 N N . VAL A 1 125 ? -0.748 -3.283 -4.721 1.00 98.06 125 VAL A N 1
ATOM 972 C CA . VAL A 1 125 ? -2.103 -3.752 -4.403 1.00 98.06 125 VAL A CA 1
ATOM 973 C C . VAL A 1 125 ? -3.162 -2.828 -5.014 1.00 98.06 125 VAL A C 1
ATOM 975 O O . VAL A 1 125 ? -4.096 -3.323 -5.647 1.00 98.06 125 VAL A O 1
ATOM 978 N N . THR A 1 126 ? -2.997 -1.505 -4.928 1.00 98.06 126 THR A N 1
ATOM 979 C CA . THR A 1 126 ? -3.904 -0.537 -5.572 1.00 98.06 126 THR A CA 1
ATOM 980 C C . THR A 1 126 ? -3.932 -0.724 -7.094 1.00 98.06 126 THR A C 1
ATOM 982 O O . THR A 1 126 ? -5.002 -0.727 -7.709 1.00 98.06 126 THR A O 1
ATOM 985 N N . LEU A 1 127 ? -2.775 -0.977 -7.717 1.00 97.44 127 LEU A N 1
ATOM 986 C CA . LEU A 1 127 ? -2.712 -1.312 -9.139 1.00 97.44 127 LEU A CA 1
ATOM 987 C C . LEU A 1 127 ? -3.432 -2.623 -9.443 1.00 97.44 127 LEU A C 1
ATOM 989 O O . LEU A 1 127 ? -4.220 -2.654 -10.384 1.00 97.44 127 LEU A O 1
ATOM 993 N N . ALA A 1 128 ? -3.240 -3.667 -8.632 1.00 96.56 128 ALA A N 1
ATOM 994 C CA . ALA A 1 128 ? -3.895 -4.963 -8.808 1.00 96.56 128 ALA A CA 1
ATOM 995 C C . ALA A 1 128 ? -5.431 -4.885 -8.734 1.00 96.56 128 ALA A C 1
ATOM 997 O O . ALA A 1 128 ? -6.110 -5.682 -9.390 1.00 96.56 128 ALA A O 1
ATOM 998 N N . MET A 1 129 ? -5.977 -3.905 -8.003 1.00 95.56 129 MET A N 1
ATOM 999 C CA . MET A 1 129 ? -7.408 -3.572 -7.993 1.00 95.56 129 MET A CA 1
ATOM 1000 C C . MET A 1 129 ? -7.894 -2.905 -9.291 1.00 95.56 129 MET A C 1
ATOM 1002 O O . MET A 1 129 ? -9.096 -2.855 -9.542 1.00 95.56 129 MET A O 1
ATOM 1006 N N . GLY A 1 130 ? -6.980 -2.438 -10.143 1.00 95.56 130 GLY A N 1
ATOM 1007 C CA . GLY A 1 130 ? -7.281 -1.779 -11.411 1.00 95.56 130 GLY A CA 1
ATOM 1008 C C . GLY A 1 130 ? -7.414 -0.262 -11.321 1.00 95.56 130 GLY A C 1
ATOM 1009 O O . GLY A 1 130 ? -8.011 0.324 -12.223 1.00 95.56 130 GLY A O 1
ATOM 1010 N N . ASP A 1 131 ? -6.877 0.371 -10.274 1.00 96.06 131 ASP A N 1
ATOM 1011 C CA . ASP A 1 131 ? -6.998 1.816 -10.059 1.00 96.06 131 ASP A CA 1
ATOM 1012 C C . ASP A 1 131 ? -5.633 2.535 -10.092 1.00 96.06 131 ASP A C 1
ATOM 1014 O O . ASP A 1 131 ? -5.056 2.871 -9.054 1.00 96.06 131 ASP A O 1
ATOM 1018 N N . PRO A 1 132 ? -5.071 2.788 -11.289 1.00 96.44 132 PRO A N 1
ATOM 1019 C CA . PRO A 1 132 ? -3.780 3.461 -11.411 1.00 96.44 132 PRO A CA 1
ATOM 1020 C C . PRO A 1 132 ? -3.828 4.947 -11.034 1.00 96.44 132 PRO A C 1
ATOM 1022 O O . PRO A 1 132 ? -2.795 5.517 -10.692 1.00 96.44 132 PRO A O 1
ATOM 1025 N N . VAL A 1 133 ? -5.005 5.579 -11.087 1.00 96.56 133 VAL A N 1
ATOM 1026 C CA . VAL A 1 133 ? -5.169 6.992 -10.712 1.00 96.56 133 VAL A CA 1
ATOM 1027 C C . VAL A 1 133 ? -5.063 7.132 -9.201 1.00 96.56 133 VAL A C 1
ATOM 1029 O O . VAL A 1 133 ? -4.355 8.003 -8.702 1.00 96.56 133 VAL A O 1
ATOM 1032 N N . GLN A 1 134 ? -5.714 6.234 -8.466 1.00 96.56 134 GLN A N 1
ATOM 1033 C CA . GLN A 1 134 ? -5.626 6.222 -7.017 1.00 96.56 134 GLN A CA 1
ATOM 1034 C C . GLN A 1 134 ? -4.221 5.868 -6.519 1.00 96.56 134 GLN A C 1
ATOM 1036 O O . GLN A 1 134 ? -3.785 6.450 -5.523 1.00 96.56 134 GLN A O 1
ATOM 1041 N N . ALA A 1 135 ? -3.515 4.969 -7.216 1.00 97.44 135 ALA A N 1
ATOM 1042 C CA . ALA A 1 135 ? -2.123 4.632 -6.917 1.00 97.44 135 ALA A CA 1
ATOM 1043 C C . ALA A 1 135 ? -1.206 5.861 -7.050 1.00 97.44 135 ALA A C 1
ATOM 1045 O O . ALA A 1 135 ? -0.459 6.176 -6.127 1.00 97.44 135 ALA A O 1
ATOM 1046 N N . GLU A 1 136 ? -1.317 6.608 -8.152 1.00 97.81 136 GLU A N 1
ATOM 1047 C CA . GLU A 1 136 ? -0.577 7.862 -8.350 1.00 97.81 136 GLU A CA 1
ATOM 1048 C C . GLU A 1 136 ? -0.943 8.915 -7.295 1.00 97.81 136 GLU A C 1
ATOM 1050 O O . GLU A 1 136 ? -0.064 9.564 -6.730 1.00 97.81 136 GLU A O 1
ATOM 1055 N N . GLN A 1 137 ? -2.234 9.080 -6.993 1.00 97.44 137 GLN A N 1
ATOM 1056 C CA . GLN A 1 137 ? -2.674 10.042 -5.987 1.00 97.44 137 GLN A CA 1
ATOM 1057 C C . GLN A 1 137 ? -2.070 9.727 -4.611 1.00 97.44 137 GLN A C 1
ATOM 1059 O O . GLN A 1 137 ? -1.575 10.631 -3.940 1.00 97.44 137 GLN A O 1
ATOM 1064 N N . GLN A 1 138 ? -2.086 8.458 -4.195 1.00 95.88 138 GLN A N 1
ATOM 1065 C CA . GLN A 1 138 ? -1.488 8.014 -2.930 1.00 95.88 138 GLN A CA 1
ATOM 1066 C C . GLN A 1 138 ? 0.020 8.229 -2.917 1.00 95.88 138 GLN A C 1
ATOM 1068 O O . GLN A 1 138 ? 0.558 8.757 -1.942 1.00 95.88 138 GLN A O 1
ATOM 1073 N N . PHE A 1 139 ? 0.681 7.894 -4.021 1.00 96.88 139 PHE A N 1
ATOM 1074 C CA . PHE A 1 139 ? 2.108 8.108 -4.182 1.00 96.88 139 PHE A CA 1
ATOM 1075 C C . PHE A 1 139 ? 2.483 9.580 -3.970 1.00 96.88 139 PHE A C 1
ATOM 1077 O O . PHE A 1 139 ? 3.315 9.883 -3.116 1.00 96.88 139 PHE A O 1
ATOM 1084 N N . LEU A 1 140 ? 1.806 10.500 -4.665 1.00 96.94 140 LEU A N 1
ATOM 1085 C CA . LEU A 1 140 ? 2.087 11.938 -4.603 1.00 96.94 140 LEU A CA 1
ATOM 1086 C C . LEU A 1 140 ? 1.693 12.581 -3.264 1.00 96.94 140 LEU A C 1
ATOM 1088 O O . LEU A 1 140 ? 2.405 13.445 -2.751 1.00 96.94 140 LEU A O 1
ATOM 1092 N N . GLN A 1 141 ? 0.555 12.186 -2.692 1.00 95.81 141 GLN A N 1
ATOM 1093 C CA . GLN A 1 141 ? 0.015 12.833 -1.491 1.00 95.81 141 GLN A CA 1
ATOM 1094 C C . GLN A 1 141 ? 0.606 12.286 -0.191 1.00 95.81 141 GLN A C 1
ATOM 1096 O O . GLN A 1 141 ? 0.624 13.002 0.805 1.00 95.81 141 GLN A O 1
ATOM 1101 N N . ARG A 1 142 ? 1.077 11.034 -0.179 1.00 93.81 142 ARG A N 1
ATOM 1102 C CA . ARG A 1 142 ? 1.516 10.351 1.047 1.00 93.81 142 ARG A CA 1
ATOM 1103 C C . ARG A 1 142 ? 2.942 9.831 0.952 1.00 93.81 142 ARG A C 1
ATOM 1105 O O . ARG A 1 142 ? 3.738 10.116 1.841 1.00 93.81 142 ARG A O 1
ATOM 1112 N N . HIS A 1 143 ? 3.273 9.057 -0.082 1.00 94.12 143 HIS A N 1
ATOM 1113 C CA . HIS A 1 143 ? 4.544 8.321 -0.103 1.00 94.12 143 HIS A CA 1
ATOM 1114 C C . HIS A 1 143 ? 5.743 9.250 -0.292 1.00 94.12 143 HIS A C 1
ATOM 1116 O O . HIS A 1 143 ? 6.681 9.214 0.500 1.00 94.12 143 HIS A O 1
ATOM 1122 N N . VAL A 1 144 ? 5.694 10.132 -1.293 1.00 93.88 144 VAL A N 1
ATOM 1123 C CA . VAL A 1 144 ? 6.805 11.049 -1.621 1.00 93.88 144 VAL A CA 1
ATOM 1124 C C . VAL A 1 144 ? 6.996 12.182 -0.612 1.00 93.88 144 VAL A C 1
ATOM 1126 O O . VAL A 1 144 ? 8.014 12.866 -0.652 1.00 93.88 144 VAL A O 1
ATOM 1129 N N . GLN A 1 145 ? 6.053 12.363 0.317 1.00 93.12 145 GLN A N 1
ATOM 1130 C CA . GLN A 1 145 ? 6.200 13.308 1.430 1.00 93.12 145 GLN A CA 1
ATOM 1131 C C . GLN A 1 145 ? 7.244 12.830 2.453 1.00 93.12 145 GLN A C 1
ATOM 1133 O O . GLN A 1 145 ? 7.687 13.601 3.299 1.00 93.12 145 GLN A O 1
ATOM 1138 N N . GLN A 1 146 ? 7.657 11.560 2.379 1.00 90.31 146 GLN A N 1
ATOM 1139 C CA . GLN A 1 146 ? 8.725 11.002 3.196 1.00 90.31 146 GLN A CA 1
ATOM 1140 C C . GLN A 1 146 ? 10.063 11.121 2.462 1.00 90.31 146 GLN A C 1
ATOM 1142 O O . GLN A 1 146 ? 10.337 10.370 1.527 1.00 90.31 146 GLN A O 1
ATOM 1147 N N . THR A 1 147 ? 10.938 12.022 2.915 1.00 88.31 147 THR A N 1
ATOM 1148 C CA . THR A 1 147 ? 12.231 12.303 2.260 1.00 88.31 147 THR A CA 1
ATOM 1149 C C . THR A 1 147 ? 13.080 11.049 2.050 1.00 88.31 147 THR A C 1
ATOM 1151 O O . THR A 1 147 ? 13.690 10.879 0.998 1.00 88.31 147 THR A O 1
ATOM 1154 N N . ALA A 1 148 ? 13.086 10.130 3.020 1.00 89.50 148 ALA A N 1
ATOM 1155 C CA . ALA A 1 148 ? 13.845 8.884 2.917 1.00 89.50 148 ALA A CA 1
ATOM 1156 C C . ALA A 1 148 ? 13.313 7.928 1.833 1.00 89.50 148 ALA A C 1
ATOM 1158 O O . ALA A 1 148 ? 14.058 7.079 1.351 1.00 89.50 148 ALA A O 1
ATOM 1159 N N . TYR A 1 149 ? 12.043 8.061 1.437 1.00 93.50 149 TYR A N 1
ATOM 1160 C CA . TYR A 1 149 ? 11.460 7.254 0.371 1.00 93.50 149 TYR A CA 1
ATOM 1161 C C . TYR A 1 149 ? 11.906 7.729 -1.015 1.00 93.50 149 TYR A C 1
ATOM 1163 O O . TYR A 1 149 ? 12.091 6.904 -1.901 1.00 93.50 149 TYR A O 1
ATOM 1171 N N . LEU A 1 150 ? 12.161 9.028 -1.207 1.00 93.44 150 LEU A N 1
ATOM 1172 C CA . LEU A 1 150 ? 12.561 9.587 -2.507 1.00 93.44 150 LEU A CA 1
ATOM 1173 C C . LEU A 1 150 ? 13.846 8.962 -3.068 1.00 93.44 150 LEU A C 1
ATOM 1175 O O . LEU A 1 150 ? 13.975 8.803 -4.279 1.00 93.44 150 LEU A O 1
ATOM 1179 N N . SER A 1 151 ? 14.784 8.587 -2.198 1.00 93.19 151 SER A N 1
ATOM 1180 C CA . SER A 1 151 ? 16.029 7.912 -2.580 1.00 93.19 151 SER A CA 1
ATOM 1181 C C . SER A 1 151 ? 15.922 6.382 -2.581 1.00 93.19 151 SER A C 1
ATOM 1183 O O . SER A 1 151 ? 16.865 5.695 -2.985 1.00 93.19 151 SER A O 1
ATOM 1185 N N . ALA A 1 152 ? 14.787 5.825 -2.146 1.00 95.38 152 ALA A N 1
ATOM 1186 C CA . ALA A 1 152 ? 14.568 4.388 -2.098 1.00 95.38 152 ALA A CA 1
ATOM 1187 C C . ALA A 1 152 ? 14.318 3.817 -3.500 1.00 95.38 152 ALA A C 1
ATOM 1189 O O . ALA A 1 152 ? 13.638 4.402 -4.345 1.00 95.38 152 ALA A O 1
ATOM 1190 N N . ARG A 1 153 ? 14.816 2.603 -3.741 1.00 96.25 153 ARG A N 1
ATOM 1191 C CA . ARG A 1 153 ? 14.630 1.903 -5.026 1.00 96.25 153 ARG A CA 1
ATOM 1192 C C . ARG A 1 153 ? 13.162 1.528 -5.243 1.00 96.25 153 ARG A C 1
ATOM 1194 O O . ARG A 1 153 ? 12.690 1.461 -6.373 1.00 96.25 153 ARG A O 1
ATOM 1201 N N . GLU A 1 154 ? 12.454 1.299 -4.144 1.00 97.00 154 GLU A N 1
ATOM 1202 C CA . GLU A 1 154 ? 11.027 1.017 -4.076 1.00 97.00 154 GLU A CA 1
ATOM 1203 C C . GLU A 1 154 ? 10.176 2.195 -4.583 1.00 97.00 154 GLU A C 1
ATOM 1205 O O . GLU A 1 154 ? 9.126 1.953 -5.170 1.00 97.00 154 GLU A O 1
ATOM 1210 N N . CYS A 1 155 ? 10.637 3.442 -4.425 1.00 97.50 155 CYS A N 1
ATOM 1211 C CA . CYS A 1 155 ? 9.961 4.635 -4.948 1.00 97.50 155 CYS A CA 1
ATOM 1212 C C . CYS A 1 155 ? 9.988 4.674 -6.476 1.00 97.50 155 CYS A C 1
ATOM 1214 O O . CYS A 1 155 ? 8.939 4.771 -7.111 1.00 97.50 155 CYS A O 1
ATOM 1216 N N . LYS A 1 156 ? 11.169 4.473 -7.071 1.00 97.81 156 LYS A N 1
ATOM 1217 C CA . LYS A 1 156 ? 11.311 4.397 -8.529 1.00 97.81 156 LYS A CA 1
ATOM 1218 C C . LYS A 1 156 ? 10.451 3.277 -9.128 1.00 97.81 156 LYS A C 1
ATOM 1220 O O . LYS A 1 156 ? 9.738 3.503 -10.099 1.00 97.81 156 LYS A O 1
ATOM 1225 N N . LEU A 1 157 ? 10.484 2.077 -8.535 1.00 98.19 157 LEU A N 1
ATOM 1226 C CA . LEU A 1 157 ? 9.648 0.967 -9.002 1.00 98.19 157 LEU A CA 1
ATOM 1227 C C . LEU A 1 157 ? 8.150 1.308 -8.915 1.00 98.19 157 LEU A C 1
ATOM 1229 O O . LEU A 1 157 ? 7.411 0.982 -9.840 1.00 98.19 157 LEU A O 1
ATOM 1233 N N . ALA A 1 158 ? 7.697 1.952 -7.833 1.00 98.12 158 ALA A N 1
ATOM 1234 C CA . ALA A 1 158 ? 6.297 2.356 -7.680 1.00 98.12 158 ALA A CA 1
ATOM 1235 C C . ALA A 1 158 ? 5.880 3.305 -8.809 1.00 98.12 158 ALA A C 1
ATOM 1237 O O . ALA A 1 158 ? 4.865 3.065 -9.467 1.00 98.12 158 ALA A O 1
ATOM 1238 N N . GLU A 1 159 ? 6.704 4.323 -9.062 1.00 98.38 159 GLU A N 1
ATOM 1239 C CA . GLU A 1 159 ? 6.494 5.306 -10.118 1.00 98.38 159 GLU A CA 1
ATOM 1240 C C . GLU A 1 159 ? 6.439 4.685 -11.511 1.00 98.38 159 GLU A C 1
ATOM 1242 O O . GLU A 1 159 ? 5.469 4.905 -12.243 1.00 98.38 159 GLU A O 1
ATOM 1247 N N . ASP A 1 160 ? 7.428 3.863 -11.858 1.00 98.38 160 ASP A N 1
ATOM 1248 C CA . ASP A 1 160 ? 7.483 3.189 -13.154 1.00 98.38 160 ASP A CA 1
ATOM 1249 C C . ASP A 1 160 ? 6.237 2.313 -13.374 1.00 98.38 160 ASP A C 1
ATOM 1251 O O . ASP A 1 160 ? 5.639 2.340 -14.453 1.00 98.38 160 ASP A O 1
ATOM 1255 N N . LEU A 1 161 ? 5.789 1.584 -12.342 1.00 98.12 161 LEU A N 1
ATOM 1256 C CA . LEU A 1 161 ? 4.617 0.710 -12.426 1.00 98.12 161 LEU A CA 1
ATOM 1257 C C . LEU A 1 161 ? 3.318 1.489 -12.655 1.00 98.12 161 LEU A C 1
ATOM 1259 O O . LEU A 1 161 ? 2.605 1.203 -13.624 1.00 98.12 161 LEU A O 1
ATOM 1263 N N . PHE A 1 162 ? 2.974 2.455 -11.792 1.00 97.62 162 PHE A N 1
ATOM 1264 C CA . PHE A 1 162 ? 1.693 3.151 -11.958 1.00 97.62 162 PHE A CA 1
ATOM 1265 C C . PHE A 1 162 ? 1.690 4.015 -13.218 1.00 97.62 162 PHE A C 1
ATOM 1267 O O . PHE A 1 162 ? 0.654 4.110 -13.879 1.00 97.62 162 PHE A O 1
ATOM 1274 N N . ARG A 1 163 ? 2.835 4.596 -13.603 1.00 98.12 163 ARG A N 1
ATOM 1275 C CA . ARG A 1 163 ? 2.960 5.397 -14.823 1.00 98.12 163 ARG A CA 1
ATOM 1276 C C . ARG A 1 163 ? 2.765 4.537 -16.067 1.00 98.12 163 ARG A C 1
ATOM 1278 O O . ARG A 1 163 ? 1.962 4.909 -16.924 1.00 98.12 163 ARG A O 1
ATOM 1285 N N . ALA A 1 164 ? 3.420 3.377 -16.148 1.00 97.94 164 ALA A N 1
ATOM 1286 C CA . ALA A 1 164 ? 3.262 2.458 -17.273 1.00 97.94 164 ALA A CA 1
ATOM 1287 C C . ALA A 1 164 ? 1.808 1.977 -17.420 1.00 97.94 164 ALA A C 1
ATOM 1289 O O . ALA A 1 164 ? 1.246 2.008 -18.516 1.00 97.94 164 ALA A O 1
ATOM 1290 N N . VAL A 1 165 ? 1.153 1.612 -16.311 1.00 97.56 165 VAL A N 1
ATOM 1291 C CA . VAL A 1 165 ? -0.258 1.188 -16.319 1.00 97.56 165 VAL A CA 1
ATOM 1292 C C . VAL A 1 165 ? -1.192 2.344 -16.697 1.00 97.56 165 VAL A C 1
ATOM 1294 O O . VAL A 1 165 ? -2.059 2.177 -17.555 1.00 97.56 165 VAL A O 1
ATOM 1297 N N . LYS A 1 166 ? -1.011 3.531 -16.105 1.00 97.19 166 LYS A N 1
ATOM 1298 C CA . LYS A 1 166 ? -1.836 4.720 -16.375 1.00 97.19 166 LYS A CA 1
ATOM 1299 C C . LYS A 1 166 ? -1.749 5.154 -17.839 1.00 97.19 166 LYS A C 1
ATOM 1301 O O . LYS A 1 166 ? -2.777 5.446 -18.450 1.00 97.19 166 LYS A O 1
ATOM 1306 N N . LEU A 1 167 ? -0.541 5.175 -18.405 1.00 97.44 167 LEU A N 1
ATOM 1307 C CA . LEU A 1 167 ? -0.294 5.543 -19.804 1.00 97.44 167 LEU A CA 1
ATOM 1308 C C . LEU A 1 167 ? -0.564 4.396 -20.787 1.00 97.44 167 LEU A C 1
ATOM 1310 O O . LEU A 1 167 ? -0.559 4.621 -21.996 1.00 97.44 167 LEU A O 1
ATOM 1314 N N . ARG A 1 168 ? -0.848 3.188 -20.281 1.00 96.31 168 ARG A N 1
ATOM 1315 C CA . ARG A 1 168 ? -1.012 1.956 -21.067 1.00 96.31 168 ARG A CA 1
ATOM 1316 C C . ARG A 1 168 ? 0.198 1.661 -21.955 1.00 96.31 168 ARG A C 1
ATOM 1318 O O . ARG A 1 168 ? 0.045 1.172 -23.074 1.00 96.31 168 ARG A O 1
ATOM 1325 N N . ASP A 1 169 ? 1.385 1.940 -21.437 1.00 97.94 169 ASP A N 1
ATOM 1326 C CA . ASP A 1 169 ? 2.651 1.683 -22.108 1.00 97.94 169 ASP A CA 1
ATOM 1327 C C . ASP A 1 169 ? 3.122 0.254 -21.798 1.00 97.94 169 ASP A C 1
ATOM 1329 O O . ASP A 1 169 ? 3.510 -0.074 -20.675 1.00 97.94 169 ASP A O 1
ATOM 1333 N N . ALA A 1 170 ? 3.036 -0.615 -22.808 1.00 96.69 170 ALA A N 1
ATOM 1334 C CA . ALA A 1 170 ? 3.429 -2.014 -22.697 1.00 96.69 170 ALA A CA 1
ATOM 1335 C C . ALA A 1 170 ? 4.936 -2.186 -22.517 1.00 96.69 170 ALA A C 1
ATOM 1337 O O . ALA A 1 170 ? 5.356 -3.027 -21.728 1.00 96.69 170 ALA A O 1
ATOM 1338 N N . GLU A 1 171 ? 5.739 -1.392 -23.221 1.00 97.81 171 GLU A N 1
ATOM 1339 C CA . GLU A 1 171 ? 7.194 -1.512 -23.185 1.00 97.81 171 GLU A CA 1
ATOM 1340 C C . GLU A 1 171 ? 7.721 -1.052 -21.826 1.00 97.81 171 GLU A C 1
ATOM 1342 O O . GLU A 1 171 ? 8.520 -1.755 -21.206 1.00 97.81 171 GLU A O 1
ATOM 1347 N N . ALA A 1 172 ? 7.188 0.059 -21.307 1.00 97.88 172 ALA A N 1
ATOM 1348 C CA . ALA A 1 172 ? 7.521 0.534 -19.968 1.00 97.88 172 ALA A CA 1
ATOM 1349 C C . ALA A 1 172 ? 7.101 -0.463 -18.875 1.00 97.88 172 ALA A C 1
ATOM 1351 O O . ALA A 1 172 ? 7.847 -0.669 -17.919 1.00 97.88 172 ALA A O 1
ATOM 1352 N N . LEU A 1 173 ? 5.937 -1.115 -19.011 1.00 97.50 173 LEU A N 1
ATOM 1353 C CA . LEU A 1 173 ? 5.485 -2.109 -18.032 1.00 97.50 173 LEU A CA 1
ATOM 1354 C C . LEU A 1 173 ? 6.379 -3.359 -18.033 1.00 97.50 173 LEU A C 1
ATOM 1356 O O . LEU A 1 173 ? 6.702 -3.874 -16.962 1.00 97.50 173 LEU A O 1
ATOM 1360 N N . GLU A 1 174 ? 6.786 -3.841 -19.212 1.00 97.19 174 GLU A N 1
ATOM 1361 C CA . GLU A 1 174 ? 7.717 -4.970 -19.330 1.00 97.19 174 GLU A CA 1
ATOM 1362 C C . GLU A 1 174 ? 9.101 -4.632 -18.768 1.00 97.19 174 GLU A C 1
ATOM 1364 O O . GLU A 1 174 ? 9.678 -5.444 -18.044 1.00 97.19 174 GLU A O 1
ATOM 1369 N N . GLU A 1 175 ? 9.616 -3.427 -19.028 1.00 97.81 175 GLU A N 1
ATOM 1370 C CA . GLU A 1 175 ? 10.886 -2.970 -18.454 1.00 97.81 175 GLU A CA 1
ATOM 1371 C C . GLU A 1 175 ? 10.802 -2.858 -16.926 1.00 97.81 175 GLU A C 1
ATOM 1373 O O . GLU A 1 175 ? 11.675 -3.362 -16.216 1.00 97.81 175 GLU A O 1
ATOM 1378 N N . ALA A 1 176 ? 9.719 -2.280 -16.395 1.00 97.50 176 ALA A N 1
ATOM 1379 C CA . ALA A 1 176 ? 9.532 -2.102 -14.956 1.00 97.50 176 ALA A CA 1
ATOM 1380 C C . ALA A 1 176 ? 9.508 -3.434 -14.187 1.00 97.50 176 ALA A C 1
ATOM 1382 O O . ALA A 1 176 ? 10.003 -3.500 -13.058 1.00 97.50 176 ALA A O 1
ATOM 1383 N N . ARG A 1 177 ? 8.961 -4.499 -14.791 1.00 96.69 177 ARG A N 1
ATOM 1384 C CA . ARG A 1 177 ? 8.891 -5.846 -14.194 1.00 96.69 177 ARG A CA 1
ATOM 1385 C C . ARG A 1 177 ? 10.021 -6.784 -14.623 1.00 96.69 177 ARG A C 1
ATOM 1387 O O . ARG A 1 177 ? 10.077 -7.915 -14.144 1.00 96.69 177 ARG A O 1
ATOM 1394 N N . SER A 1 178 ? 10.918 -6.348 -15.505 1.00 96.38 178 SER A N 1
ATOM 1395 C CA . SER A 1 178 ? 12.000 -7.185 -16.021 1.00 96.38 178 SER A CA 1
ATOM 1396 C C . SER A 1 178 ? 12.976 -7.588 -14.903 1.00 96.38 178 SER A C 1
ATOM 1398 O O . SER A 1 178 ? 13.564 -6.720 -14.250 1.00 96.38 178 SER A O 1
ATOM 1400 N N . PRO A 1 179 ? 13.252 -8.894 -14.698 1.00 93.31 179 PRO A N 1
ATOM 1401 C CA . PRO A 1 179 ? 14.253 -9.350 -13.729 1.00 93.31 179 PRO A CA 1
ATOM 1402 C C . PRO A 1 179 ? 15.685 -8.901 -14.053 1.00 93.31 179 PRO A C 1
ATOM 1404 O O . PRO A 1 179 ? 16.550 -8.935 -13.180 1.00 93.31 179 PRO A O 1
ATOM 1407 N N . ALA A 1 180 ? 15.952 -8.515 -15.301 1.00 95.38 180 ALA A N 1
ATOM 1408 C CA . ALA A 1 180 ? 17.239 -7.983 -15.745 1.00 95.38 180 ALA A CA 1
ATOM 1409 C C . ALA A 1 180 ? 17.212 -6.457 -15.947 1.00 95.38 180 ALA A C 1
ATOM 1411 O O . ALA A 1 180 ? 18.237 -5.879 -16.299 1.00 95.38 180 ALA A O 1
ATOM 1412 N N . GLY A 1 181 ? 16.055 -5.823 -15.742 1.00 94.50 181 GLY A N 1
ATOM 1413 C CA . GLY A 1 181 ? 15.846 -4.404 -15.992 1.00 94.50 181 GLY A CA 1
ATOM 1414 C C . GLY A 1 181 ? 16.334 -3.511 -14.860 1.00 94.50 181 GLY A C 1
ATOM 1415 O O . GLY A 1 181 ? 16.886 -3.951 -13.842 1.00 94.50 181 GLY A O 1
ATOM 1416 N N . SER A 1 182 ? 16.073 -2.219 -15.025 1.00 95.69 182 SER A N 1
ATOM 1417 C CA . SER A 1 182 ? 16.559 -1.189 -14.103 1.00 95.69 182 SER A CA 1
ATOM 1418 C C . SER A 1 182 ? 15.989 -1.288 -12.675 1.00 95.69 182 SER A C 1
ATOM 1420 O O . SER A 1 182 ? 16.588 -0.755 -11.740 1.00 95.69 182 SER A O 1
ATOM 1422 N N . ASN A 1 183 ? 14.882 -2.015 -12.479 1.00 97.31 183 ASN A N 1
ATOM 1423 C CA . ASN A 1 183 ? 14.227 -2.209 -11.178 1.00 97.31 183 ASN A CA 1
ATOM 1424 C C . ASN A 1 183 ? 14.514 -3.573 -10.521 1.00 97.31 183 ASN A C 1
ATOM 1426 O O . ASN A 1 183 ? 13.923 -3.900 -9.488 1.00 97.31 183 ASN A O 1
ATOM 1430 N N . ARG A 1 184 ? 15.472 -4.355 -11.050 1.00 97.00 18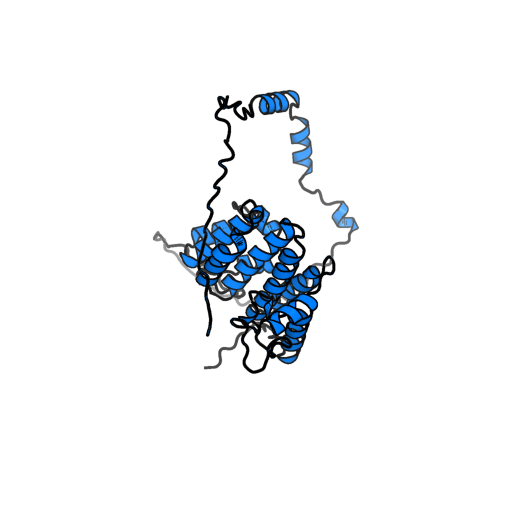4 ARG A N 1
ATOM 1431 C CA . ARG A 1 184 ? 15.847 -5.687 -10.531 1.00 97.00 184 ARG A CA 1
ATOM 1432 C C . ARG A 1 184 ? 16.033 -5.723 -9.013 1.00 97.00 184 ARG A C 1
ATOM 1434 O O . ARG A 1 184 ? 15.550 -6.636 -8.349 1.00 97.00 184 ARG A O 1
ATOM 1441 N N . ALA A 1 185 ? 16.764 -4.755 -8.463 1.00 95.69 185 ALA A N 1
ATOM 1442 C CA . ALA A 1 185 ? 17.090 -4.741 -7.040 1.00 95.69 185 ALA A CA 1
ATOM 1443 C C . ALA A 1 185 ? 15.859 -4.481 -6.153 1.00 95.69 185 ALA A C 1
ATOM 1445 O O . ALA A 1 185 ? 15.727 -5.114 -5.110 1.00 95.69 185 ALA A O 1
ATOM 1446 N N . ALA A 1 186 ? 14.951 -3.596 -6.582 1.00 96.50 186 ALA A N 1
ATOM 1447 C CA . ALA A 1 186 ? 13.693 -3.353 -5.878 1.00 96.50 186 ALA A CA 1
ATOM 1448 C C . ALA A 1 186 ? 12.804 -4.604 -5.916 1.00 96.50 186 ALA A C 1
ATOM 1450 O O . ALA A 1 186 ? 12.306 -5.039 -4.883 1.00 96.50 186 ALA A O 1
ATOM 1451 N N . LEU A 1 187 ? 12.692 -5.257 -7.080 1.00 97.19 187 LEU A N 1
ATOM 1452 C CA . LEU A 1 187 ? 11.946 -6.511 -7.218 1.00 97.19 187 LEU A CA 1
ATOM 1453 C C . LEU A 1 187 ? 12.508 -7.613 -6.312 1.00 97.19 187 LEU A C 1
ATOM 1455 O O . LEU A 1 187 ? 11.743 -8.300 -5.639 1.00 97.19 187 LEU A O 1
ATOM 1459 N N . ALA A 1 188 ? 13.833 -7.772 -6.246 1.00 96.06 188 ALA A N 1
ATOM 1460 C CA . ALA A 1 188 ? 14.477 -8.772 -5.393 1.00 96.06 188 ALA A CA 1
ATOM 1461 C C . ALA A 1 188 ? 14.171 -8.574 -3.896 1.00 96.06 188 ALA A C 1
ATOM 1463 O O . ALA A 1 188 ? 14.039 -9.561 -3.173 1.00 96.06 188 ALA A O 1
ATOM 1464 N N . ASN A 1 189 ? 13.996 -7.323 -3.456 1.00 95.12 189 ASN A N 1
ATOM 1465 C CA . ASN A 1 189 ? 13.656 -6.975 -2.074 1.00 95.12 189 ASN A CA 1
ATOM 1466 C C . ASN A 1 189 ? 12.195 -7.259 -1.695 1.00 95.12 189 ASN A C 1
ATOM 1468 O O . ASN A 1 189 ? 11.884 -7.313 -0.504 1.00 95.12 189 ASN A O 1
ATOM 1472 N N . LEU A 1 190 ? 11.294 -7.406 -2.669 1.00 96.50 190 LEU A N 1
ATOM 1473 C CA . LEU A 1 190 ? 9.881 -7.672 -2.405 1.00 96.50 190 LEU A CA 1
ATOM 1474 C C . LEU A 1 190 ? 9.662 -9.101 -1.907 1.00 96.50 190 LEU A C 1
ATOM 1476 O O . LEU A 1 190 ? 10.402 -10.023 -2.246 1.00 96.50 190 LEU A O 1
ATOM 1480 N N . HIS A 1 191 ? 8.577 -9.320 -1.170 1.00 97.38 191 HIS A N 1
ATOM 1481 C CA . HIS A 1 191 ? 8.129 -10.672 -0.855 1.00 97.38 191 HIS A CA 1
ATOM 1482 C C . HIS A 1 191 ? 7.715 -11.435 -2.130 1.00 97.38 191 HIS A C 1
ATOM 1484 O O . HIS A 1 191 ? 7.292 -10.839 -3.125 1.00 97.38 191 HIS A O 1
ATOM 1490 N N . SER A 1 192 ? 7.817 -12.768 -2.113 1.00 97.06 192 SER A N 1
ATOM 1491 C CA . SER A 1 192 ? 7.542 -13.624 -3.281 1.00 97.06 192 SER A CA 1
ATOM 1492 C C . SER A 1 192 ? 6.139 -13.414 -3.860 1.00 97.06 192 SER A C 1
ATOM 1494 O O . SER A 1 192 ? 5.987 -13.344 -5.077 1.00 97.06 192 SER A O 1
ATOM 1496 N N . VAL A 1 193 ? 5.142 -13.227 -2.991 1.00 97.12 193 VAL A N 1
ATOM 1497 C CA . VAL A 1 193 ? 3.750 -12.940 -3.375 1.00 97.12 193 VAL A CA 1
ATOM 1498 C C . VAL A 1 193 ? 3.635 -11.604 -4.105 1.00 97.12 193 VAL A C 1
ATOM 1500 O O . VAL A 1 193 ? 2.960 -11.521 -5.125 1.00 97.12 193 VAL A O 1
ATOM 1503 N N . MET A 1 194 ? 4.329 -10.572 -3.625 1.00 97.75 194 MET A N 1
ATOM 1504 C CA . MET A 1 194 ? 4.305 -9.243 -4.241 1.00 97.75 194 MET A CA 1
ATOM 1505 C C . MET A 1 194 ? 5.010 -9.242 -5.592 1.00 97.75 194 MET A C 1
ATOM 1507 O O . MET A 1 194 ? 4.486 -8.690 -6.554 1.00 97.75 194 MET A O 1
ATOM 1511 N N . ARG A 1 195 ? 6.150 -9.937 -5.704 1.00 97.12 195 ARG A N 1
ATOM 1512 C CA . ARG A 1 195 ? 6.809 -10.150 -7.001 1.00 97.12 195 ARG A CA 1
ATOM 1513 C C . ARG A 1 195 ? 5.885 -10.846 -7.992 1.00 97.12 195 ARG A C 1
ATOM 1515 O O . ARG A 1 195 ? 5.791 -10.411 -9.134 1.00 97.12 195 ARG A O 1
ATOM 1522 N N . GLN A 1 196 ? 5.211 -11.914 -7.568 1.00 96.50 196 GLN A N 1
ATOM 1523 C CA . GLN A 1 196 ? 4.255 -12.609 -8.424 1.00 96.50 196 GLN A CA 1
ATOM 1524 C C . GLN A 1 196 ? 3.127 -11.669 -8.859 1.00 96.50 196 GLN A C 1
ATOM 1526 O O . GLN A 1 196 ? 2.787 -11.638 -10.038 1.00 96.50 196 GLN A O 1
ATOM 1531 N N . LEU A 1 197 ? 2.596 -10.864 -7.937 1.00 96.19 197 LEU A N 1
ATOM 1532 C CA . LEU A 1 197 ? 1.532 -9.915 -8.240 1.00 96.19 197 LEU A CA 1
ATOM 1533 C C . LEU A 1 197 ? 1.973 -8.870 -9.276 1.00 96.19 197 LEU A C 1
ATOM 1535 O O . LEU A 1 197 ? 1.230 -8.621 -10.220 1.00 96.19 197 LEU A O 1
ATOM 1539 N N . VAL A 1 198 ? 3.201 -8.344 -9.173 1.00 97.06 198 VAL A N 1
ATOM 1540 C CA . VAL A 1 198 ? 3.797 -7.443 -10.180 1.00 97.06 198 VAL A CA 1
ATOM 1541 C C . VAL A 1 198 ? 3.865 -8.103 -11.560 1.00 97.06 198 VAL A C 1
ATOM 1543 O O . VAL A 1 198 ? 3.519 -7.478 -12.561 1.00 97.06 198 VAL A O 1
ATOM 1546 N N . MET A 1 199 ? 4.260 -9.377 -11.630 1.00 96.06 199 MET A N 1
ATOM 1547 C CA . MET A 1 199 ? 4.316 -10.120 -12.898 1.00 96.06 199 MET A CA 1
ATOM 1548 C C . MET A 1 199 ? 2.927 -10.350 -13.509 1.00 96.06 199 MET A C 1
ATOM 1550 O O . MET A 1 199 ? 2.789 -10.464 -14.725 1.00 96.06 199 MET A O 1
ATOM 1554 N N . GLU A 1 200 ? 1.888 -10.398 -12.679 1.00 94.81 200 GLU A N 1
ATOM 1555 C CA . GLU A 1 200 ? 0.500 -10.595 -13.101 1.00 94.81 200 GLU A CA 1
ATOM 1556 C C . GLU A 1 200 ? -0.236 -9.288 -13.441 1.00 94.81 200 GLU A C 1
ATOM 1558 O O . GLU A 1 200 ? -1.358 -9.347 -13.962 1.00 94.81 200 GLU A O 1
ATOM 1563 N N . LEU A 1 201 ? 0.369 -8.120 -13.178 1.00 95.19 201 LEU A N 1
ATOM 1564 C CA . LEU A 1 201 ? -0.186 -6.826 -13.572 1.00 95.19 201 LEU A CA 1
ATOM 1565 C C . LEU A 1 201 ? -0.327 -6.751 -15.096 1.00 95.19 201 LEU A C 1
ATOM 1567 O O . LEU A 1 201 ? 0.569 -7.108 -15.865 1.00 95.19 201 LEU A O 1
ATOM 1571 N N . ARG A 1 202 ? -1.486 -6.264 -15.534 1.00 92.44 202 ARG A N 1
ATOM 1572 C CA . ARG A 1 202 ? -1.818 -6.017 -16.943 1.00 92.44 202 ARG A CA 1
ATOM 1573 C C . ARG A 1 202 ? -1.856 -4.512 -17.197 1.00 92.44 202 ARG A C 1
ATOM 1575 O O . ARG A 1 202 ? -1.977 -3.729 -16.262 1.00 92.44 202 ARG A O 1
ATOM 1582 N N . LEU A 1 203 ? -1.904 -4.098 -18.464 1.00 89.94 203 LEU A N 1
ATOM 1583 C CA . LEU A 1 203 ? -2.111 -2.682 -18.830 1.00 89.94 203 LEU A CA 1
ATOM 1584 C C . LEU A 1 203 ? -3.437 -2.101 -18.320 1.00 89.94 203 LEU A C 1
ATOM 1586 O O . LEU A 1 203 ? -3.598 -0.891 -18.239 1.00 89.94 203 LEU A O 1
ATOM 1590 N N . SER A 1 204 ? -4.399 -2.957 -17.972 1.00 81.44 204 SER A N 1
ATOM 1591 C CA . SER A 1 204 ? -5.633 -2.551 -17.296 1.00 81.44 204 SER A CA 1
ATOM 1592 C C . SER A 1 204 ? -5.458 -2.279 -15.795 1.00 81.44 204 SER A C 1
ATOM 1594 O O . SER A 1 204 ? -6.447 -1.996 -15.131 1.00 81.44 204 SER A O 1
ATOM 1596 N N . GLY A 1 205 ? -4.268 -2.483 -15.228 1.00 71.62 205 GLY A N 1
ATOM 1597 C CA . GLY A 1 205 ? -4.002 -2.510 -13.787 1.00 71.62 205 GLY A CA 1
ATOM 1598 C C . GLY A 1 205 ? -4.427 -3.824 -13.132 1.00 71.62 205 GLY A C 1
ATOM 1599 O O . GLY A 1 205 ? -3.650 -4.431 -12.411 1.00 71.62 205 GLY A O 1
ATOM 1600 N N . VAL A 1 206 ? -5.612 -4.343 -13.467 1.00 81.19 206 VAL A N 1
ATOM 1601 C CA . VAL A 1 206 ? -6.160 -5.553 -12.830 1.00 81.19 206 VAL A CA 1
ATOM 1602 C C . VAL A 1 206 ? -5.241 -6.770 -12.985 1.00 81.19 206 VAL A C 1
ATOM 1604 O O . VAL A 1 206 ? -5.026 -7.255 -14.104 1.00 81.19 206 VAL A O 1
ATOM 1607 N N . ALA A 1 207 ? -4.783 -7.317 -11.858 1.00 73.19 207 ALA A N 1
ATOM 1608 C CA . ALA A 1 207 ? -4.016 -8.556 -11.828 1.00 73.19 207 ALA A CA 1
ATOM 1609 C C . ALA A 1 207 ? -4.943 -9.767 -12.011 1.00 73.19 207 ALA A C 1
ATOM 1611 O O . ALA A 1 207 ? -5.921 -9.944 -11.279 1.00 73.19 207 ALA A O 1
ATOM 1612 N N . ARG A 1 208 ? -4.638 -10.624 -12.990 1.00 70.94 208 ARG A N 1
ATOM 1613 C CA . ARG A 1 208 ? -5.358 -11.887 -13.218 1.00 70.94 208 ARG A CA 1
ATOM 1614 C C . ARG A 1 208 ? -4.356 -13.021 -13.302 1.00 70.94 208 ARG A C 1
ATOM 1616 O O . ARG A 1 208 ? -3.428 -12.937 -14.103 1.00 70.94 208 ARG A O 1
ATOM 1623 N N . ALA A 1 209 ? -4.600 -14.087 -12.540 1.00 64.44 209 ALA A N 1
ATOM 1624 C CA . ALA A 1 209 ? -3.824 -15.316 -12.640 1.00 64.44 209 ALA A CA 1
ATOM 1625 C C . ALA A 1 209 ? -3.739 -15.753 -14.111 1.00 64.44 209 ALA A C 1
ATOM 1627 O O . ALA A 1 209 ? -4.760 -15.826 -14.808 1.00 64.44 209 ALA A O 1
ATOM 1628 N N . HIS A 1 210 ? -2.521 -16.007 -14.587 1.00 49.53 210 HIS A N 1
ATOM 1629 C CA . HIS A 1 210 ? -2.312 -16.551 -15.920 1.00 49.53 210 HIS A CA 1
ATOM 1630 C C . HIS A 1 210 ? -3.026 -17.902 -16.004 1.00 49.53 210 HIS A C 1
ATOM 1632 O O . HIS A 1 210 ? -2.703 -18.833 -15.269 1.00 49.53 210 HIS A O 1
ATOM 1638 N N . LYS A 1 211 ? -4.008 -18.020 -16.902 1.00 46.28 211 LYS A N 1
ATOM 1639 C CA . LYS A 1 211 ? -4.508 -19.339 -17.286 1.00 46.28 211 LYS A CA 1
ATOM 1640 C C . LYS A 1 211 ? -3.387 -20.028 -18.052 1.00 46.28 211 LYS A C 1
ATOM 1642 O O . LYS A 1 211 ? -2.948 -19.510 -19.081 1.00 46.28 211 LYS A O 1
ATOM 1647 N N . GLU A 1 212 ? -2.934 -21.176 -17.558 1.00 39.44 212 GLU A N 1
ATOM 1648 C CA . GLU A 1 212 ? -2.058 -22.075 -18.309 1.00 39.44 212 GLU A CA 1
ATOM 1649 C C . GLU A 1 212 ? -2.711 -22.354 -19.675 1.00 39.44 212 GLU A C 1
ATOM 1651 O O . GLU A 1 212 ? -3.731 -23.037 -19.765 1.00 39.44 212 GLU A O 1
ATOM 1656 N N . GLY A 1 213 ? -2.188 -21.730 -20.737 1.00 42.47 213 GLY A N 1
ATOM 1657 C CA . GLY A 1 213 ? -2.729 -21.831 -22.097 1.00 42.47 213 GLY A CA 1
ATOM 1658 C C . GLY A 1 213 ? -2.783 -20.522 -22.892 1.00 42.47 213 GLY A C 1
ATOM 1659 O O . GLY A 1 213 ? -2.892 -20.580 -24.115 1.00 42.47 213 GLY A O 1
ATOM 1660 N N . GLU A 1 214 ? -2.662 -19.352 -22.258 1.00 36.72 214 GLU A N 1
ATOM 1661 C CA . GLU A 1 214 ? -2.618 -18.067 -22.973 1.00 36.72 214 GLU A CA 1
ATOM 1662 C C . GLU A 1 214 ? -1.186 -17.800 -23.469 1.00 36.72 214 GLU A C 1
ATOM 1664 O O . GLU A 1 214 ? -0.384 -17.117 -22.837 1.00 36.72 214 GLU A O 1
ATOM 1669 N N . THR A 1 215 ? -0.840 -18.439 -24.589 1.00 36.84 215 THR A N 1
ATOM 1670 C CA . THR A 1 215 ? 0.394 -18.174 -25.334 1.00 36.84 215 THR A CA 1
ATOM 1671 C C . THR A 1 215 ? 0.350 -16.737 -25.842 1.00 36.84 215 THR A C 1
ATOM 1673 O O . THR A 1 215 ? -0.593 -16.326 -26.519 1.00 36.84 215 THR A O 1
ATOM 1676 N N . THR A 1 216 ? 1.380 -15.977 -25.497 1.00 40.34 216 THR A N 1
ATOM 1677 C CA . THR A 1 216 ? 1.669 -14.623 -25.958 1.00 40.34 216 THR A CA 1
ATOM 1678 C C . THR A 1 216 ? 1.674 -14.548 -27.487 1.00 40.34 216 THR A C 1
ATOM 1680 O O . THR A 1 216 ? 2.672 -14.829 -28.138 1.00 40.34 216 THR A O 1
ATOM 1683 N N . ASN A 1 217 ? 0.554 -14.131 -28.075 1.00 42.09 217 ASN A N 1
ATOM 1684 C CA . ASN A 1 217 ? 0.485 -13.673 -29.461 1.00 42.09 217 ASN A CA 1
ATOM 1685 C C . ASN A 1 217 ? 0.122 -12.186 -29.480 1.00 42.09 217 ASN A C 1
ATOM 1687 O O . ASN A 1 217 ? -0.982 -11.793 -29.845 1.00 42.09 217 ASN A O 1
ATOM 1691 N N . SER A 1 218 ? 1.087 -11.353 -29.104 1.00 38.91 218 SER A N 1
ATOM 1692 C CA . SER A 1 218 ? 1.138 -9.953 -29.522 1.00 38.91 218 SER A CA 1
ATOM 1693 C C . SER A 1 218 ? 2.540 -9.644 -30.038 1.00 38.91 218 SER A C 1
ATOM 1695 O O . SER A 1 218 ? 3.253 -8.796 -29.514 1.00 38.91 218 SER A O 1
ATOM 1697 N N . THR A 1 219 ? 2.947 -10.373 -31.077 1.00 35.06 219 THR A N 1
ATOM 1698 C CA . THR A 1 219 ? 4.005 -9.920 -31.979 1.00 35.06 219 THR A CA 1
ATOM 1699 C C . THR A 1 219 ? 3.346 -9.554 -33.295 1.00 35.06 219 THR A C 1
ATOM 1701 O O . THR A 1 219 ? 2.840 -10.398 -34.033 1.00 35.06 219 THR A O 1
ATOM 1704 N N . THR A 1 220 ? 3.326 -8.253 -33.540 1.00 34.19 220 THR A N 1
ATOM 1705 C CA . THR A 1 220 ? 2.981 -7.572 -34.779 1.00 34.19 220 THR A CA 1
ATOM 1706 C C . THR A 1 220 ? 3.582 -8.306 -35.981 1.00 34.19 220 THR A C 1
ATOM 1708 O O . THR A 1 220 ? 4.792 -8.306 -36.199 1.00 34.19 220 THR A O 1
ATOM 1711 N N . THR A 1 221 ? 2.734 -8.970 -36.765 1.00 31.45 221 THR A N 1
ATOM 1712 C CA . THR A 1 221 ? 3.130 -9.667 -37.989 1.00 31.45 221 THR A CA 1
ATOM 1713 C C . THR A 1 221 ? 3.475 -8.662 -39.085 1.00 31.45 221 THR A C 1
ATOM 1715 O O . THR A 1 221 ? 2.580 -8.107 -39.723 1.00 31.45 221 THR A O 1
ATOM 1718 N N . VAL A 1 222 ? 4.769 -8.491 -39.363 1.00 35.72 222 VAL A N 1
ATOM 1719 C CA . VAL A 1 222 ? 5.237 -8.119 -40.702 1.00 35.72 222 VAL A CA 1
ATOM 1720 C C . VAL A 1 222 ? 5.161 -9.367 -41.578 1.00 35.72 222 VAL A C 1
ATOM 1722 O O . VAL A 1 222 ? 5.723 -10.420 -41.290 1.00 35.72 222 VAL A O 1
ATOM 1725 N N . SER A 1 223 ? 4.397 -9.233 -42.652 1.00 32.62 223 SER A N 1
ATOM 1726 C CA . SER A 1 223 ? 4.150 -10.223 -43.688 1.00 32.62 223 SER A CA 1
ATOM 1727 C C . SER A 1 223 ? 5.431 -10.711 -44.373 1.00 32.62 223 SER A C 1
ATOM 1729 O O . SER A 1 223 ? 6.036 -9.953 -45.129 1.00 32.62 223 SER A O 1
ATOM 1731 N N . VAL A 1 224 ? 5.762 -12.001 -44.254 1.00 35.38 224 VAL A N 1
ATOM 1732 C CA . VAL A 1 224 ? 6.509 -12.714 -45.304 1.00 35.38 224 VAL A CA 1
ATOM 1733 C C . VAL A 1 224 ? 5.886 -14.085 -45.556 1.00 35.38 224 VAL A C 1
ATOM 1735 O O . VAL A 1 224 ? 5.567 -14.869 -44.669 1.00 35.38 224 VAL A O 1
ATOM 1738 N N . LYS A 1 225 ? 5.655 -14.310 -46.842 1.00 36.22 225 LYS A N 1
ATOM 1739 C CA . LYS A 1 225 ? 4.837 -15.326 -47.483 1.00 36.22 225 LYS A CA 1
ATOM 1740 C C . LYS A 1 225 ? 5.708 -16.534 -47.827 1.00 36.22 225 LYS A C 1
ATOM 1742 O O . LYS A 1 225 ? 6.520 -16.423 -48.737 1.00 36.22 225 LYS A O 1
ATOM 1747 N N . SER A 1 226 ? 5.470 -17.703 -47.226 1.00 33.62 226 SER A N 1
ATOM 1748 C CA . SER A 1 226 ? 5.996 -18.963 -47.782 1.00 33.62 226 SER A CA 1
ATOM 1749 C C . SER A 1 226 ? 5.067 -20.149 -47.525 1.00 33.62 226 SER A C 1
ATOM 1751 O O . SER A 1 226 ? 4.846 -20.580 -46.400 1.00 33.62 226 SER A O 1
ATOM 1753 N N . LYS A 1 227 ? 4.529 -20.683 -48.625 1.00 35.50 227 LYS A N 1
ATOM 1754 C CA . LYS A 1 227 ? 3.832 -21.971 -48.742 1.00 35.50 227 LYS A CA 1
ATOM 1755 C C . LYS A 1 227 ? 4.775 -23.135 -48.395 1.00 35.50 227 LYS A C 1
ATOM 1757 O O . LYS A 1 227 ? 5.836 -23.196 -49.006 1.00 35.50 227 LYS A O 1
ATOM 1762 N N . LYS A 1 228 ? 4.309 -24.151 -47.651 1.00 32.16 228 LYS A N 1
ATOM 1763 C CA . LYS A 1 228 ? 3.963 -25.500 -48.181 1.00 32.16 228 LYS A CA 1
ATOM 1764 C C . LYS A 1 228 ? 3.673 -26.542 -47.079 1.00 32.16 228 LYS A C 1
ATOM 1766 O O . LYS A 1 228 ? 4.527 -26.840 -46.265 1.00 32.16 228 LYS A O 1
ATOM 1771 N N . LYS A 1 229 ? 2.511 -27.186 -47.254 1.00 31.88 229 LYS A N 1
ATOM 1772 C CA . LYS A 1 229 ? 2.237 -28.642 -47.261 1.00 31.88 229 LYS A CA 1
ATOM 1773 C C . LYS A 1 229 ? 2.399 -29.505 -45.983 1.00 31.88 229 LYS A C 1
ATOM 1775 O O . LYS A 1 229 ? 3.487 -29.921 -45.623 1.00 31.88 229 LYS A O 1
ATOM 1780 N N . SER A 1 230 ? 1.217 -29.936 -45.522 1.00 30.30 230 SER A N 1
ATOM 1781 C CA . SER A 1 230 ? 0.748 -31.324 -45.301 1.00 30.30 230 SER A CA 1
ATOM 1782 C C . SER A 1 230 ? 1.252 -32.182 -44.128 1.00 30.30 230 SER A C 1
ATOM 1784 O O . SER A 1 230 ? 2.382 -32.645 -44.127 1.00 30.30 230 SER A O 1
ATOM 1786 N N . SER A 1 231 ? 0.250 -32.550 -43.312 1.00 28.84 231 SER A N 1
ATOM 1787 C CA . SER A 1 231 ? -0.272 -33.906 -43.023 1.00 28.84 231 SER A CA 1
ATOM 1788 C C . SER A 1 231 ? 0.024 -34.592 -41.683 1.00 28.84 231 SER A C 1
ATOM 1790 O O . SER A 1 231 ? 1.155 -34.661 -41.227 1.00 28.84 231 SER A O 1
ATOM 1792 N N . SER A 1 232 ? -1.075 -35.203 -41.212 1.00 28.83 232 SER A N 1
ATOM 1793 C CA . SER A 1 232 ? -1.276 -36.380 -40.352 1.00 28.83 232 SER A CA 1
ATOM 1794 C C . SER A 1 232 ? -1.223 -36.254 -38.825 1.00 28.83 232 SER A C 1
ATOM 1796 O O . SER A 1 232 ? -0.175 -36.176 -38.200 1.00 28.83 232 SER A O 1
ATOM 1798 N N . SER A 1 233 ? -2.440 -36.355 -38.285 1.00 31.36 233 SER A N 1
ATOM 1799 C CA . SER A 1 233 ? -2.904 -37.015 -37.060 1.00 31.36 233 SER A CA 1
ATOM 1800 C C . SER A 1 233 ? -2.034 -38.127 -36.458 1.00 31.36 233 SER A C 1
ATOM 1802 O O . SER A 1 233 ? -1.684 -39.074 -37.162 1.00 31.36 233 SER A O 1
ATOM 1804 N N . SER A 1 234 ? -1.925 -38.125 -35.125 1.00 30.86 234 SER A N 1
ATOM 1805 C CA . SER A 1 234 ? -2.068 -39.340 -34.309 1.00 30.86 234 SER A CA 1
ATOM 1806 C C . SER A 1 234 ? -2.340 -39.010 -32.836 1.00 30.86 234 SER A C 1
ATOM 1808 O O . SER A 1 234 ? -1.585 -38.275 -32.202 1.00 30.86 234 SER A O 1
ATOM 1810 N N . ASP A 1 235 ? -3.419 -39.610 -32.335 1.00 32.78 235 ASP A N 1
ATOM 1811 C CA . ASP A 1 235 ? -3.756 -39.898 -30.939 1.00 32.78 235 ASP A CA 1
ATOM 1812 C C . ASP A 1 235 ? -2.562 -40.316 -30.067 1.00 32.78 235 ASP A C 1
ATOM 1814 O O . ASP A 1 235 ? -1.716 -41.101 -30.497 1.00 32.78 235 ASP A O 1
ATOM 1818 N N . GLY A 1 236 ? -2.546 -39.891 -28.797 1.00 33.06 236 GLY A N 1
ATOM 1819 C CA . GLY A 1 236 ? -1.511 -40.325 -27.856 1.00 33.06 236 GLY A CA 1
ATOM 1820 C C . GLY A 1 236 ? -1.638 -39.802 -26.425 1.00 33.06 236 GLY A C 1
ATOM 1821 O O . GLY A 1 236 ? -0.934 -38.882 -26.041 1.00 33.06 236 GLY A O 1
ATOM 1822 N N . LYS A 1 237 ? -2.525 -40.436 -25.647 1.00 34.28 237 LYS A N 1
ATOM 1823 C CA . LYS A 1 237 ? -2.478 -40.711 -24.191 1.00 34.28 237 LYS A CA 1
ATOM 1824 C C . LYS A 1 237 ? -1.642 -39.808 -23.252 1.00 34.28 237 LYS A C 1
ATOM 1826 O O . LYS A 1 237 ? -0.415 -39.801 -23.271 1.00 34.28 237 LYS A O 1
ATOM 1831 N N . LYS A 1 238 ? -2.370 -39.253 -22.270 1.00 44.44 238 LYS A N 1
ATOM 1832 C CA . LYS A 1 238 ? -1.929 -38.765 -20.949 1.00 44.44 238 LYS A CA 1
ATOM 1833 C C . LYS A 1 238 ? -0.799 -39.604 -20.321 1.00 44.44 238 LYS A C 1
ATOM 1835 O O . LYS A 1 238 ? -0.945 -40.816 -20.163 1.00 44.44 238 LYS A O 1
ATOM 1840 N N . LYS A 1 239 ? 0.251 -38.921 -19.853 1.00 38.41 239 LYS A N 1
ATOM 1841 C CA . LYS A 1 239 ? 1.145 -39.370 -18.775 1.00 38.41 239 LYS A CA 1
ATOM 1842 C C . LYS A 1 239 ? 1.164 -38.295 -17.690 1.00 38.41 239 LYS A C 1
ATOM 1844 O O . LYS A 1 239 ? 1.618 -37.182 -17.940 1.00 38.41 239 LYS A O 1
ATOM 1849 N N . GLU A 1 240 ? 0.655 -38.646 -16.515 1.00 41.09 240 GLU A N 1
ATOM 1850 C CA . GLU A 1 240 ? 0.902 -37.928 -15.265 1.00 41.09 240 GLU A CA 1
ATOM 1851 C C . GLU A 1 240 ? 2.410 -37.907 -15.004 1.00 41.09 240 GLU A C 1
ATOM 1853 O O . GLU A 1 240 ? 3.090 -38.934 -15.094 1.00 41.09 240 GLU A O 1
ATOM 1858 N N . LYS A 1 241 ? 2.943 -36.712 -14.750 1.00 43.44 241 LYS A N 1
ATOM 1859 C CA . LYS A 1 241 ? 4.351 -36.492 -14.442 1.00 43.44 241 LYS A CA 1
ATOM 1860 C C . LYS A 1 241 ? 4.459 -36.401 -12.924 1.00 43.44 241 LYS A C 1
ATOM 1862 O O . LYS A 1 241 ? 4.026 -35.417 -12.338 1.00 43.44 241 LYS A O 1
ATOM 1867 N N . ALA A 1 242 ? 4.973 -37.467 -12.320 1.00 44.78 242 ALA A N 1
ATOM 1868 C CA . ALA A 1 242 ? 5.324 -37.513 -10.909 1.00 44.78 242 ALA A CA 1
ATOM 1869 C C . ALA A 1 242 ? 6.354 -36.421 -10.575 1.00 44.78 242 ALA A C 1
ATOM 1871 O O . ALA A 1 242 ? 7.248 -36.137 -11.382 1.00 44.78 242 ALA A O 1
ATOM 1872 N N . GLU A 1 243 ? 6.203 -35.82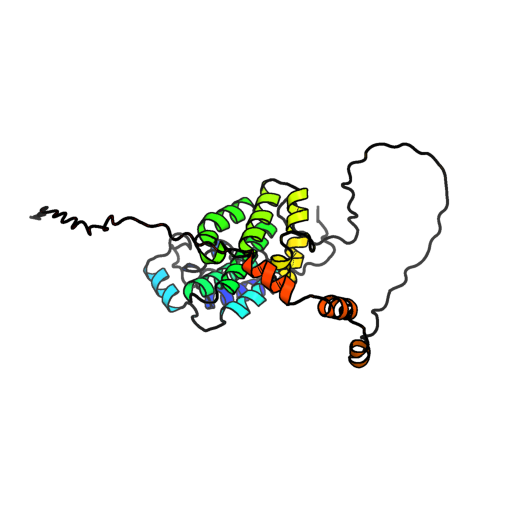3 -9.394 1.00 48.62 243 GLU A N 1
ATOM 1873 C CA . GLU A 1 243 ? 7.151 -34.879 -8.805 1.00 48.62 243 GLU A CA 1
ATOM 1874 C C . GLU A 1 243 ? 8.554 -35.509 -8.708 1.00 48.62 243 GLU A C 1
ATOM 1876 O O . GLU A 1 243 ? 8.679 -36.704 -8.415 1.00 48.62 243 GLU A O 1
ATOM 1881 N N . PRO A 1 244 ? 9.627 -34.748 -8.988 1.00 50.56 244 PRO A N 1
ATOM 1882 C CA . PRO A 1 244 ? 10.981 -35.242 -8.796 1.00 50.56 244 PRO A CA 1
ATOM 1883 C C . PRO A 1 244 ? 11.257 -35.445 -7.294 1.00 50.56 244 PRO A C 1
ATOM 1885 O O . PRO A 1 244 ? 10.858 -34.602 -6.492 1.00 50.56 244 PRO A O 1
ATOM 1888 N N . PRO A 1 245 ? 11.950 -36.531 -6.900 1.00 58.84 245 PRO A N 1
ATOM 1889 C CA . PRO A 1 245 ? 12.290 -36.780 -5.504 1.00 58.84 245 PRO A CA 1
ATOM 1890 C C . PRO A 1 245 ? 13.166 -35.650 -4.953 1.00 58.84 245 PRO A C 1
ATOM 1892 O O . PRO A 1 245 ? 14.091 -35.186 -5.628 1.00 58.84 245 PRO A O 1
ATOM 1895 N N . GLU A 1 246 ? 12.865 -35.225 -3.726 1.00 50.62 246 GLU A N 1
ATOM 1896 C CA . GLU A 1 246 ? 13.654 -34.256 -2.970 1.00 50.62 246 GLU A CA 1
ATOM 1897 C C . GLU A 1 246 ? 15.118 -34.713 -2.913 1.00 50.62 246 GLU A C 1
ATOM 1899 O O . GLU A 1 246 ? 15.446 -35.782 -2.392 1.00 50.62 246 GLU A O 1
ATOM 1904 N N . ARG A 1 247 ? 16.009 -33.914 -3.506 1.00 52.75 247 ARG A N 1
ATOM 1905 C CA . ARG A 1 247 ? 17.452 -34.163 -3.470 1.00 52.75 247 ARG A CA 1
ATOM 1906 C C . ARG A 1 247 ? 17.965 -33.907 -2.060 1.00 52.75 247 ARG A C 1
ATOM 1908 O O . ARG A 1 247 ? 17.694 -32.862 -1.473 1.00 52.75 247 ARG A O 1
ATOM 1915 N N . SER A 1 248 ? 18.708 -34.866 -1.522 1.00 68.50 248 SER A N 1
ATOM 1916 C CA . SER A 1 248 ? 19.250 -34.791 -0.164 1.00 68.50 248 SER A CA 1
ATOM 1917 C C . SER A 1 248 ? 20.253 -33.636 -0.001 1.00 68.50 248 SER A C 1
ATOM 1919 O O . SER A 1 248 ? 20.978 -33.287 -0.933 1.00 68.50 248 SER A O 1
ATOM 1921 N N . LEU A 1 249 ? 20.345 -33.069 1.209 1.00 52.16 249 LEU A N 1
ATOM 1922 C CA . LEU A 1 249 ? 21.277 -31.981 1.566 1.00 52.16 249 LEU A CA 1
ATOM 1923 C C . LEU A 1 249 ? 22.755 -32.290 1.249 1.00 52.16 249 LEU A C 1
ATOM 1925 O O . LEU A 1 249 ? 23.539 -31.372 1.022 1.00 52.16 249 LEU A O 1
ATOM 1929 N N . GLN A 1 250 ? 23.139 -33.568 1.183 1.00 67.06 250 GLN A N 1
ATOM 1930 C CA . GLN A 1 250 ? 24.492 -33.987 0.801 1.00 67.06 250 GLN A CA 1
ATOM 1931 C C . GLN A 1 250 ? 24.771 -33.880 -0.707 1.00 67.06 250 GLN A C 1
ATOM 1933 O O . GLN A 1 250 ? 25.927 -33.705 -1.082 1.00 67.06 250 GLN A O 1
ATOM 1938 N N . GLU A 1 251 ? 23.750 -33.903 -1.571 1.00 63.69 251 GLU A N 1
ATOM 1939 C CA . GLU A 1 251 ? 23.924 -33.667 -3.015 1.00 63.69 251 GLU A CA 1
ATOM 1940 C C . GLU A 1 251 ? 24.060 -32.173 -3.352 1.00 63.69 251 GLU A C 1
ATOM 1942 O O . GLU A 1 251 ? 24.765 -31.817 -4.296 1.00 63.69 251 GLU A O 1
ATOM 1947 N N . LEU A 1 252 ? 23.445 -31.288 -2.559 1.00 57.72 252 LEU A N 1
ATOM 1948 C CA . LEU A 1 252 ? 23.547 -29.830 -2.719 1.00 57.72 252 LEU A CA 1
ATOM 1949 C C . LEU A 1 252 ? 24.949 -29.292 -2.395 1.00 57.72 252 LEU A C 1
ATOM 1951 O O . LEU A 1 252 ? 25.400 -28.348 -3.037 1.00 57.72 252 LEU A O 1
ATOM 1955 N N . ALA A 1 253 ? 25.672 -29.921 -1.463 1.00 65.25 253 ALA A N 1
ATOM 1956 C CA . ALA A 1 253 ? 27.031 -29.516 -1.091 1.00 65.25 253 ALA A CA 1
ATOM 1957 C C . ALA A 1 253 ? 28.079 -29.764 -2.198 1.00 65.25 253 ALA A C 1
ATOM 1959 O O . ALA A 1 253 ? 29.154 -29.171 -2.170 1.00 65.25 253 ALA A O 1
ATOM 1960 N N . GLY A 1 254 ? 27.780 -30.635 -3.170 1.00 69.00 254 GLY A N 1
ATOM 1961 C CA . GLY A 1 254 ? 28.664 -30.940 -4.300 1.00 69.00 254 GLY A CA 1
ATOM 1962 C C . GLY A 1 254 ? 28.373 -30.139 -5.572 1.00 69.00 254 GLY A C 1
ATOM 1963 O O . GLY A 1 254 ? 29.095 -30.286 -6.561 1.00 69.00 254 GLY A O 1
ATOM 1964 N N . MET A 1 255 ? 27.316 -29.320 -5.589 1.00 63.00 255 MET A N 1
ATOM 1965 C CA . MET A 1 255 ? 26.965 -28.522 -6.761 1.00 63.00 255 MET A CA 1
ATOM 1966 C C . MET A 1 255 ? 27.844 -27.274 -6.840 1.00 63.00 255 MET A C 1
ATOM 1968 O O . MET A 1 255 ? 27.730 -26.359 -6.029 1.00 63.00 255 MET A O 1
ATOM 1972 N N . LYS A 1 256 ? 28.707 -27.246 -7.860 1.00 65.50 256 LYS A N 1
ATOM 1973 C CA . LYS A 1 256 ? 29.500 -26.073 -8.234 1.00 65.50 256 LYS A CA 1
ATOM 1974 C C . LYS A 1 256 ? 28.577 -24.892 -8.492 1.00 65.50 256 LYS A C 1
ATOM 1976 O O . LYS A 1 256 ? 27.675 -24.978 -9.325 1.00 65.50 256 LYS A O 1
ATOM 1981 N N . THR A 1 257 ? 28.799 -23.799 -7.779 1.00 70.56 257 THR A N 1
ATOM 1982 C CA . THR A 1 257 ? 27.885 -22.649 -7.747 1.00 70.56 257 THR A CA 1
ATOM 1983 C C . THR A 1 257 ? 28.078 -21.703 -8.933 1.00 70.56 257 THR A C 1
ATOM 1985 O O . THR A 1 257 ? 27.391 -20.694 -9.031 1.00 70.56 257 THR A O 1
ATOM 1988 N N . GLY A 1 258 ? 29.011 -22.004 -9.844 1.00 65.56 258 GLY A N 1
ATOM 1989 C CA . GLY A 1 258 ? 29.334 -21.165 -11.003 1.00 65.56 258 GLY A CA 1
ATOM 1990 C C . GLY A 1 258 ? 30.188 -19.934 -10.669 1.00 65.56 258 GLY A C 1
ATOM 1991 O O . GLY A 1 258 ? 30.828 -19.393 -11.564 1.00 65.56 258 GLY A O 1
ATOM 1992 N N . TYR A 1 259 ? 30.292 -19.557 -9.391 1.00 57.06 259 TYR A N 1
ATOM 1993 C CA . TYR A 1 259 ? 31.090 -18.420 -8.907 1.00 57.06 259 TYR A CA 1
ATOM 1994 C C . TYR A 1 259 ? 32.602 -18.683 -8.860 1.00 57.06 259 TYR A C 1
ATOM 1996 O O . TYR A 1 259 ? 33.397 -17.771 -8.653 1.00 57.06 259 TYR A O 1
ATOM 2004 N N . GLU A 1 260 ? 33.033 -19.923 -9.084 1.00 66.62 260 GLU A N 1
ATOM 2005 C CA . GLU A 1 260 ? 34.450 -20.307 -9.061 1.00 66.62 260 GLU A CA 1
ATOM 2006 C C . GLU A 1 260 ? 35.266 -19.599 -10.162 1.00 66.62 260 GLU A C 1
ATOM 2008 O O . GLU A 1 260 ? 36.454 -19.338 -9.978 1.00 66.62 260 GLU A O 1
ATOM 2013 N N . ALA A 1 261 ? 34.622 -19.239 -11.281 1.00 60.69 261 ALA A N 1
ATOM 2014 C CA . ALA A 1 261 ? 35.248 -18.488 -12.370 1.00 60.69 261 ALA A CA 1
ATOM 2015 C C . ALA A 1 261 ? 35.439 -16.994 -12.037 1.00 60.69 261 ALA A C 1
ATOM 2017 O O . ALA A 1 261 ? 36.417 -16.390 -12.475 1.00 60.69 261 ALA A O 1
ATOM 2018 N N . GLU A 1 262 ? 34.551 -16.406 -11.229 1.00 58.72 262 GLU A N 1
ATOM 2019 C CA . GLU A 1 262 ? 34.630 -14.994 -10.821 1.00 58.72 262 GLU A CA 1
ATOM 2020 C C . GLU A 1 262 ? 35.713 -14.773 -9.754 1.00 58.72 262 GLU A C 1
ATOM 2022 O O . GLU A 1 262 ? 36.416 -13.765 -9.785 1.00 58.72 262 GLU A O 1
ATOM 2027 N N . VAL A 1 263 ? 35.951 -15.759 -8.880 1.00 60.44 263 VAL A N 1
ATOM 2028 C CA . VAL A 1 263 ? 37.056 -15.721 -7.901 1.00 60.44 263 VAL A CA 1
ATOM 2029 C C . VAL A 1 263 ? 38.427 -15.718 -8.594 1.00 60.44 263 VAL A C 1
ATOM 2031 O O . VAL A 1 263 ? 39.351 -15.050 -8.133 1.00 60.44 263 VAL A O 1
ATOM 2034 N N . GLN A 1 264 ? 38.567 -16.406 -9.733 1.00 60.19 264 GLN A N 1
ATOM 2035 C CA . GLN A 1 264 ? 39.796 -16.365 -10.536 1.00 60.19 264 GLN A CA 1
ATOM 2036 C C . GLN A 1 264 ? 39.977 -15.050 -11.304 1.00 60.19 264 GLN A C 1
ATOM 2038 O O . GLN A 1 264 ? 41.115 -14.637 -11.514 1.00 60.19 264 GLN A O 1
ATOM 2043 N N . GLN A 1 265 ? 38.894 -14.376 -11.697 1.00 61.22 265 GLN A N 1
ATOM 2044 C CA . GLN A 1 265 ? 38.981 -13.052 -12.325 1.00 61.22 265 GLN A CA 1
ATOM 2045 C C . GLN A 1 265 ? 39.287 -11.949 -11.305 1.00 61.22 265 GLN A C 1
ATOM 2047 O O . GLN A 1 265 ? 40.064 -11.049 -11.610 1.00 61.22 265 GLN A O 1
ATOM 2052 N N . GLY A 1 266 ? 38.772 -12.060 -10.076 1.00 58.03 266 GLY A N 1
ATOM 2053 C CA . GLY A 1 266 ? 39.091 -11.135 -8.984 1.00 58.03 266 GLY A CA 1
ATOM 2054 C C . GLY A 1 266 ? 40.539 -11.219 -8.484 1.00 58.03 266 GLY A C 1
ATOM 2055 O O . GLY A 1 266 ? 41.054 -10.242 -7.955 1.00 58.03 266 GLY A O 1
ATOM 2056 N N . ALA A 1 267 ? 41.223 -12.351 -8.688 1.00 63.78 267 ALA A N 1
ATOM 2057 C CA . ALA A 1 267 ? 42.623 -12.533 -8.286 1.00 63.78 267 ALA A CA 1
ATOM 2058 C C . ALA A 1 267 ? 43.635 -11.766 -9.162 1.00 63.78 267 ALA A C 1
ATOM 2060 O O . ALA A 1 267 ? 44.790 -11.629 -8.767 1.00 63.78 267 ALA A O 1
ATOM 2061 N N . ASN A 1 268 ? 43.209 -11.275 -10.331 1.00 65.62 268 ASN A N 1
ATOM 2062 C CA . ASN A 1 268 ? 44.038 -10.506 -11.266 1.00 65.62 268 ASN A CA 1
ATOM 2063 C C . ASN A 1 268 ? 43.700 -9.005 -11.272 1.00 65.62 268 ASN A C 1
ATOM 2065 O O . ASN A 1 268 ? 44.139 -8.290 -12.171 1.00 65.62 268 ASN A O 1
ATOM 2069 N N . LEU A 1 269 ? 42.893 -8.532 -10.319 1.00 66.50 269 LEU A N 1
ATOM 2070 C CA . LEU A 1 269 ? 42.638 -7.105 -10.163 1.00 66.50 269 LEU A CA 1
ATOM 2071 C C . LEU A 1 269 ? 43.852 -6.460 -9.494 1.00 66.50 269 LEU A C 1
ATOM 2073 O O . LEU A 1 269 ? 44.226 -6.826 -8.380 1.00 66.50 269 LEU A O 1
ATOM 2077 N N . ASP A 1 270 ? 44.475 -5.527 -10.205 1.00 75.00 270 ASP A N 1
ATOM 2078 C CA . ASP A 1 270 ? 45.590 -4.739 -9.701 1.00 75.00 270 ASP A CA 1
ATOM 2079 C C . ASP A 1 270 ? 45.050 -3.694 -8.718 1.00 75.00 270 ASP A C 1
ATOM 2081 O O . ASP A 1 270 ? 44.345 -2.757 -9.102 1.00 75.00 270 ASP A O 1
ATOM 2085 N N . GLY A 1 271 ? 45.315 -3.913 -7.429 1.00 73.69 271 GLY A N 1
ATOM 2086 C CA . GLY A 1 271 ? 44.823 -3.053 -6.356 1.00 73.69 271 GLY A CA 1
ATOM 2087 C C . GLY A 1 271 ? 45.330 -1.616 -6.468 1.00 73.69 271 GLY A C 1
ATOM 2088 O O . GLY A 1 271 ? 44.611 -0.702 -6.072 1.00 73.69 271 GLY A O 1
ATOM 2089 N N . ASP A 1 272 ? 46.508 -1.418 -7.066 1.00 78.25 272 ASP A N 1
ATOM 2090 C CA . ASP A 1 272 ? 47.099 -0.092 -7.245 1.00 78.25 272 ASP A CA 1
ATOM 2091 C C . ASP A 1 272 ? 46.391 0.675 -8.377 1.00 78.25 272 ASP A C 1
ATOM 2093 O O . ASP A 1 272 ? 46.069 1.849 -8.219 1.00 78.25 272 ASP A O 1
ATOM 2097 N N . ALA A 1 273 ? 46.014 -0.003 -9.469 1.00 79.12 273 ALA A N 1
ATOM 2098 C CA . ALA A 1 273 ? 45.229 0.606 -10.550 1.00 79.12 273 ALA A CA 1
ATOM 2099 C C . ALA A 1 273 ? 43.813 1.010 -10.096 1.00 79.12 273 ALA A C 1
ATOM 2101 O O . ALA A 1 273 ? 43.290 2.041 -10.512 1.00 79.12 273 ALA A O 1
ATOM 2102 N N . LEU A 1 274 ? 43.200 0.219 -9.210 1.00 76.00 274 LEU A N 1
ATOM 2103 C CA . LEU A 1 274 ? 41.908 0.551 -8.599 1.00 76.00 274 LEU A CA 1
ATOM 2104 C C . LEU A 1 274 ? 42.002 1.736 -7.626 1.00 76.00 274 LEU A C 1
ATOM 2106 O O . LEU A 1 274 ? 41.041 2.494 -7.512 1.00 76.00 274 LEU A O 1
ATOM 2110 N N . ALA A 1 275 ? 43.131 1.898 -6.931 1.00 76.19 275 ALA A N 1
ATOM 2111 C CA . ALA A 1 275 ? 43.374 3.044 -6.058 1.00 76.19 275 ALA A CA 1
ATOM 2112 C C . ALA A 1 275 ? 43.577 4.335 -6.869 1.00 76.19 275 ALA A C 1
ATOM 2114 O O . ALA A 1 275 ? 42.968 5.350 -6.540 1.00 76.19 275 ALA A O 1
ATOM 2115 N N . ASP A 1 276 ? 44.325 4.269 -7.974 1.00 80.62 276 ASP A N 1
ATOM 2116 C CA . ASP A 1 276 ? 44.510 5.398 -8.894 1.00 80.62 276 ASP A CA 1
ATOM 2117 C C . ASP A 1 276 ? 43.186 5.828 -9.560 1.00 80.62 276 ASP A C 1
ATOM 2119 O O . ASP A 1 276 ? 42.935 7.021 -9.734 1.00 80.62 276 ASP A O 1
ATOM 2123 N N . GLU A 1 277 ? 42.295 4.884 -9.895 1.00 77.62 277 GLU A N 1
ATOM 2124 C CA . GLU A 1 277 ? 40.945 5.198 -10.395 1.00 77.62 277 GLU A CA 1
ATOM 2125 C C . GLU A 1 277 ? 40.048 5.844 -9.324 1.00 77.62 277 GLU A C 1
ATOM 2127 O O . GLU A 1 277 ? 39.200 6.677 -9.654 1.00 77.62 277 GLU A O 1
ATOM 2132 N N . LEU A 1 278 ? 40.238 5.500 -8.045 1.00 75.56 278 LEU A N 1
ATOM 2133 C CA . LEU A 1 278 ? 39.507 6.104 -6.928 1.00 75.56 278 LEU A CA 1
ATOM 2134 C C . LEU A 1 278 ? 40.013 7.511 -6.589 1.00 75.56 278 LEU A C 1
ATOM 2136 O O . LEU A 1 278 ? 39.194 8.379 -6.302 1.00 75.56 278 LEU A O 1
ATOM 2140 N N . ASP A 1 279 ? 41.321 7.755 -6.671 1.00 72.00 279 ASP A N 1
ATOM 2141 C CA . ASP A 1 279 ? 41.908 9.093 -6.502 1.00 72.00 279 ASP A CA 1
ATOM 2142 C C . ASP A 1 279 ? 41.615 10.004 -7.709 1.00 72.00 279 ASP A C 1
ATOM 2144 O O . ASP A 1 279 ? 41.475 11.220 -7.563 1.00 72.00 279 ASP A O 1
ATOM 2148 N N . ALA A 1 280 ? 41.451 9.434 -8.910 1.00 75.44 280 ALA A N 1
ATOM 2149 C CA . ALA A 1 280 ? 40.999 10.167 -10.094 1.00 75.44 280 ALA A CA 1
ATOM 2150 C C . ALA A 1 280 ? 39.522 10.597 -10.012 1.00 75.44 280 ALA A C 1
ATOM 2152 O O . ALA A 1 280 ? 39.118 11.552 -10.685 1.00 75.44 280 ALA A O 1
ATOM 2153 N N . LEU A 1 281 ? 38.717 9.940 -9.168 1.00 66.38 281 LEU A N 1
ATOM 2154 C CA . LEU A 1 281 ? 37.406 10.434 -8.750 1.00 66.38 281 LEU A CA 1
ATOM 2155 C C . LEU A 1 281 ? 37.611 11.551 -7.719 1.00 66.38 281 LEU A C 1
ATOM 2157 O O . LEU A 1 281 ? 37.346 11.399 -6.530 1.00 66.38 281 LEU A O 1
ATOM 2161 N N . ASN A 1 282 ? 38.093 12.696 -8.201 1.00 59.44 282 ASN A N 1
ATOM 2162 C CA . ASN A 1 282 ? 38.214 13.920 -7.427 1.00 59.44 282 ASN A CA 1
ATOM 2163 C C . ASN A 1 282 ? 36.812 14.356 -6.966 1.00 59.44 282 ASN A C 1
ATOM 2165 O O . ASN A 1 282 ? 36.067 14.987 -7.721 1.00 59.44 282 ASN A O 1
ATOM 2169 N N . PHE A 1 283 ? 36.433 13.991 -5.738 1.00 63.47 283 PHE A N 1
ATOM 2170 C CA . PHE A 1 283 ? 35.256 14.511 -5.043 1.00 63.47 283 PHE A CA 1
ATOM 2171 C C . PHE A 1 283 ? 35.540 15.942 -4.588 1.00 63.47 283 PHE A C 1
ATOM 2173 O O . PHE A 1 283 ? 35.554 16.234 -3.393 1.00 63.47 283 PHE A O 1
ATOM 2180 N N . ASP A 1 284 ? 35.780 16.818 -5.563 1.00 54.25 284 ASP A N 1
ATOM 2181 C CA . ASP A 1 284 ? 35.847 18.264 -5.406 1.00 54.25 284 ASP A CA 1
ATOM 2182 C C . ASP A 1 284 ? 34.442 18.753 -5.025 1.00 54.25 284 ASP A C 1
ATOM 2184 O O . ASP A 1 284 ? 33.656 19.250 -5.834 1.00 54.25 284 ASP A O 1
ATOM 2188 N N . LEU A 1 285 ? 34.071 18.475 -3.773 1.00 55.84 285 LEU A N 1
ATOM 2189 C CA . LEU A 1 285 ? 33.043 19.183 -3.039 1.00 55.84 285 LEU A CA 1
ATOM 2190 C C . LEU A 1 285 ? 33.593 20.590 -2.884 1.00 55.84 285 LEU A C 1
ATOM 2192 O O . LEU A 1 285 ? 34.309 20.871 -1.926 1.00 55.84 285 LEU A O 1
ATOM 2196 N N . GLY A 1 286 ? 33.304 21.391 -3.910 1.00 48.88 286 GLY A N 1
ATOM 2197 C CA . GLY A 1 286 ? 33.756 22.754 -4.069 1.00 48.88 286 GLY A CA 1
ATOM 2198 C C . GLY A 1 286 ? 33.759 23.485 -2.740 1.00 48.88 286 GLY A C 1
ATOM 2199 O O . GLY A 1 286 ? 32.716 23.680 -2.111 1.00 48.88 286 GLY A O 1
ATOM 2200 N N . ASP A 1 287 ? 34.969 23.871 -2.359 1.00 54.41 287 ASP A N 1
ATOM 2201 C CA . ASP A 1 287 ? 35.268 24.975 -1.465 1.00 54.41 287 ASP A CA 1
ATOM 2202 C C . ASP A 1 287 ? 34.740 26.243 -2.166 1.00 54.41 287 ASP A C 1
ATOM 2204 O O . ASP A 1 287 ? 35.468 26.996 -2.812 1.00 54.41 287 ASP A O 1
ATOM 2208 N N . ASP A 1 288 ? 33.412 26.399 -2.167 1.00 52.69 288 ASP A N 1
ATOM 2209 C CA . ASP A 1 288 ? 32.765 27.654 -2.514 1.00 52.69 288 ASP A CA 1
ATOM 2210 C C . ASP A 1 288 ? 33.081 28.602 -1.355 1.00 52.69 288 ASP A C 1
ATOM 2212 O O . ASP A 1 288 ? 32.461 28.558 -0.289 1.00 52.69 288 ASP A O 1
ATOM 2216 N N . ASP A 1 289 ? 34.107 29.424 -1.581 1.00 53.56 289 ASP A N 1
ATOM 2217 C CA . ASP A 1 289 ? 34.420 30.660 -0.869 1.00 53.56 289 ASP A CA 1
ATOM 2218 C C . ASP A 1 289 ? 33.166 31.563 -0.830 1.00 53.56 289 ASP A C 1
ATOM 2220 O O . ASP A 1 289 ? 33.025 32.538 -1.581 1.00 53.56 289 ASP A O 1
ATOM 2224 N N . ASP A 1 290 ? 32.223 31.243 0.060 1.00 54.12 290 ASP A N 1
ATOM 2225 C CA . ASP A 1 290 ? 31.095 32.105 0.379 1.00 54.12 290 ASP A CA 1
ATOM 2226 C C . ASP A 1 290 ? 31.614 33.266 1.228 1.00 54.12 290 ASP A C 1
ATOM 2228 O O . ASP A 1 290 ? 31.745 33.227 2.457 1.00 54.12 290 ASP A O 1
ATOM 2232 N N . ASN A 1 291 ? 31.983 34.320 0.505 1.00 50.50 291 ASN A N 1
ATOM 2233 C CA . ASN A 1 291 ? 32.294 35.637 1.020 1.00 50.50 291 ASN A CA 1
ATOM 2234 C C . ASN A 1 291 ? 31.127 36.178 1.861 1.00 50.50 291 ASN A C 1
ATOM 2236 O O . ASN A 1 291 ? 30.289 36.939 1.379 1.00 50.50 291 ASN A O 1
ATOM 2240 N N . GLY A 1 292 ? 31.146 35.877 3.158 1.00 56.19 292 GLY A N 1
ATOM 2241 C CA . GLY A 1 292 ? 30.920 36.860 4.215 1.00 56.19 292 GLY A CA 1
ATOM 2242 C C . GLY A 1 292 ? 29.698 37.771 4.067 1.00 56.19 292 GLY A C 1
ATOM 2243 O O . GLY A 1 292 ? 29.806 38.972 4.322 1.00 56.19 292 GLY A O 1
ATOM 2244 N N . LYS A 1 293 ? 28.525 37.235 3.719 1.00 51.44 293 LYS A N 1
ATOM 2245 C CA . LYS A 1 293 ? 27.246 37.902 3.991 1.00 51.44 293 LYS A CA 1
ATOM 2246 C C . LYS A 1 293 ? 26.565 37.209 5.154 1.00 51.44 293 LYS A C 1
ATOM 2248 O O . LYS A 1 293 ? 25.813 36.257 4.992 1.00 51.44 293 LYS A O 1
ATOM 2253 N N . GLY A 1 294 ? 26.872 37.724 6.343 1.00 47.69 294 GLY A N 1
ATOM 2254 C CA . GLY A 1 294 ? 26.221 37.343 7.584 1.00 47.69 294 GLY A CA 1
ATOM 2255 C C . GLY A 1 294 ? 24.706 37.341 7.423 1.00 47.69 294 GLY A C 1
ATOM 2256 O O . GLY A 1 294 ? 24.109 38.341 7.019 1.00 47.69 294 GLY A O 1
ATOM 2257 N N . LEU A 1 295 ? 24.104 36.202 7.755 1.00 50.12 295 LEU A N 1
ATOM 2258 C CA . LEU A 1 295 ? 22.683 36.093 8.031 1.00 50.12 295 LEU A CA 1
ATOM 2259 C C . LEU A 1 295 ? 22.413 36.928 9.283 1.00 50.12 295 LEU A C 1
ATOM 2261 O O . LEU A 1 295 ? 22.561 36.468 10.414 1.00 50.12 295 LEU A O 1
ATOM 2265 N N . GLY A 1 296 ? 22.105 38.203 9.056 1.00 47.03 296 GLY A N 1
ATOM 2266 C CA . GLY A 1 296 ? 21.475 39.047 10.049 1.00 47.03 296 GLY A CA 1
ATOM 2267 C C . GLY A 1 296 ? 20.161 38.389 10.429 1.00 47.03 296 GLY A C 1
ATOM 2268 O O . GLY A 1 296 ? 19.251 38.302 9.607 1.00 47.03 296 GLY A O 1
ATOM 2269 N N . PHE A 1 297 ? 20.097 37.904 11.664 1.00 48.66 297 PHE A N 1
ATOM 2270 C CA . PHE A 1 297 ? 18.845 37.691 12.367 1.00 48.66 297 PHE A CA 1
ATOM 2271 C C . PHE A 1 297 ? 18.146 39.051 12.417 1.00 48.66 297 PHE A C 1
ATOM 2273 O O . PHE A 1 297 ? 18.484 39.902 13.237 1.00 48.66 297 PHE A O 1
ATOM 2280 N N . GLY A 1 298 ? 17.275 39.288 11.438 1.00 47.31 298 GLY A N 1
ATOM 2281 C CA . GLY A 1 298 ? 16.304 40.362 11.487 1.00 47.31 298 GLY A CA 1
ATOM 2282 C C . GLY A 1 298 ? 15.321 40.023 12.592 1.00 47.31 298 GLY A C 1
ATOM 2283 O O . GLY A 1 298 ? 14.556 39.069 12.464 1.00 47.31 298 GLY A O 1
ATOM 2284 N N . ASP A 1 299 ? 15.425 40.770 13.686 1.00 51.31 299 ASP A N 1
ATOM 2285 C CA . ASP A 1 299 ? 14.327 41.032 14.605 1.00 51.31 299 ASP A CA 1
ATOM 2286 C C . ASP A 1 299 ? 13.156 41.602 13.788 1.00 51.31 299 ASP A C 1
ATOM 2288 O O . ASP A 1 299 ? 13.097 42.807 13.541 1.00 51.31 299 ASP A O 1
ATOM 2292 N N . AS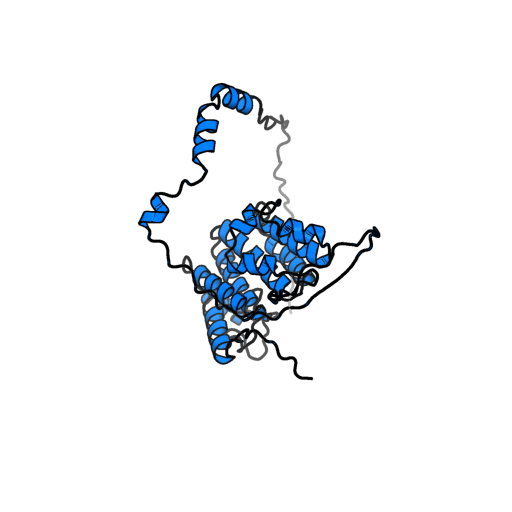P A 1 300 ? 12.240 40.739 13.349 1.00 54.56 300 ASP A N 1
ATOM 2293 C CA . ASP A 1 300 ? 10.888 41.156 12.977 1.00 54.56 300 ASP A CA 1
ATOM 2294 C C . ASP A 1 300 ? 10.059 41.224 14.267 1.00 54.56 300 ASP A C 1
ATOM 2296 O O . ASP A 1 300 ? 9.334 40.306 14.660 1.00 54.56 300 ASP A O 1
ATOM 2300 N N . ASP A 1 301 ? 10.271 42.344 14.956 1.00 55.09 301 ASP A N 1
ATOM 2301 C CA . ASP A 1 301 ? 9.427 42.927 15.993 1.00 55.09 301 ASP A CA 1
ATOM 2302 C C . ASP A 1 301 ? 8.144 43.478 15.344 1.00 55.09 301 ASP A C 1
ATOM 2304 O O . ASP A 1 301 ? 7.962 44.688 15.207 1.00 55.09 301 ASP A O 1
ATOM 2308 N N . ASP A 1 302 ? 7.254 42.582 14.908 1.00 57.50 302 ASP A N 1
ATOM 2309 C CA . ASP A 1 302 ? 5.885 42.944 14.528 1.00 57.50 302 ASP A CA 1
ATOM 2310 C C . ASP A 1 302 ? 4.972 42.848 15.755 1.00 57.50 302 ASP A C 1
ATOM 2312 O O . ASP A 1 302 ? 4.220 41.897 15.990 1.00 57.50 302 ASP A O 1
ATOM 2316 N N . SER A 1 303 ? 5.074 43.912 16.543 1.00 57.50 303 SER A N 1
ATOM 2317 C CA . SER A 1 303 ? 4.037 44.415 17.433 1.00 57.50 303 SER A CA 1
ATOM 2318 C C . SER A 1 303 ? 2.715 44.605 16.672 1.00 57.50 303 SER A C 1
ATOM 2320 O O . SER A 1 303 ? 2.525 45.565 15.927 1.00 57.50 303 SER A O 1
ATOM 2322 N N . LEU A 1 304 ? 1.766 43.691 16.887 1.00 57.50 304 LEU A N 1
ATOM 2323 C CA . LEU A 1 304 ? 0.348 43.945 16.636 1.00 57.50 304 LEU A CA 1
ATOM 2324 C C . LEU A 1 304 ? -0.365 44.116 17.973 1.00 57.50 304 LEU A C 1
ATOM 2326 O O . LEU A 1 304 ? -0.805 43.161 18.616 1.00 57.50 304 LEU A O 1
ATOM 2330 N N . ASP A 1 305 ? -0.385 45.389 18.354 1.00 55.56 305 ASP A N 1
ATOM 2331 C CA . ASP A 1 305 ? -1.327 46.037 19.251 1.00 55.56 305 ASP A CA 1
ATOM 2332 C C . ASP A 1 305 ? -2.788 45.780 18.840 1.00 55.56 305 ASP A C 1
ATOM 2334 O O . ASP A 1 305 ? -3.117 45.663 17.658 1.00 55.56 305 ASP A O 1
ATOM 2338 N N . ASP A 1 306 ? -3.628 45.808 19.873 1.00 56.19 306 ASP A N 1
ATOM 2339 C CA . ASP A 1 306 ? -4.983 46.355 19.891 1.00 56.19 306 ASP A CA 1
ATOM 2340 C C . ASP A 1 306 ? -6.061 45.716 19.006 1.00 56.19 306 ASP A C 1
ATOM 2342 O O . ASP A 1 306 ? -6.272 46.108 17.866 1.00 56.19 306 ASP A O 1
ATOM 2346 N N . ASP A 1 307 ? -6.877 44.857 19.627 1.00 58.62 307 ASP A N 1
ATOM 2347 C CA . ASP A 1 307 ? -8.335 45.007 19.537 1.00 58.62 307 ASP A CA 1
ATOM 2348 C C . ASP A 1 307 ? -9.009 44.508 20.829 1.00 58.62 307 ASP A C 1
ATOM 2350 O O . ASP A 1 307 ? -9.317 43.332 21.039 1.00 58.62 307 ASP A O 1
ATOM 2354 N N . ASP A 1 308 ? -9.209 45.484 21.708 1.00 58.41 308 ASP A N 1
ATOM 2355 C CA . ASP A 1 308 ? -10.006 45.481 22.927 1.00 58.41 308 ASP A CA 1
ATOM 2356 C C . ASP A 1 308 ? -11.487 45.212 22.573 1.00 58.41 308 ASP A C 1
ATOM 2358 O O . ASP A 1 308 ? -12.209 46.092 22.095 1.00 58.41 308 ASP A O 1
ATOM 2362 N N . PHE A 1 309 ? -11.952 43.970 22.748 1.00 55.22 309 PHE A N 1
ATOM 2363 C CA . PHE A 1 309 ? -13.351 43.595 22.513 1.00 55.22 309 PHE A CA 1
ATOM 2364 C C . PHE A 1 309 ? -14.148 43.666 23.824 1.00 55.22 309 PHE A C 1
ATOM 2366 O O . PHE A 1 309 ? -14.306 42.682 24.549 1.00 55.22 309 PHE A O 1
ATOM 2373 N N . ASP A 1 310 ? -14.648 44.864 24.124 1.00 66.00 310 ASP A N 1
ATOM 2374 C CA . ASP A 1 310 ? -15.503 45.163 25.275 1.00 66.00 310 ASP A CA 1
ATOM 2375 C C . ASP A 1 310 ? -16.944 44.662 25.012 1.00 66.00 310 ASP A C 1
ATOM 2377 O O . ASP A 1 310 ? -17.673 45.204 24.175 1.00 66.00 310 ASP A O 1
ATOM 2381 N N . LEU A 1 311 ? -17.369 43.599 25.708 1.00 65.25 311 LEU A N 1
ATOM 2382 C CA . LEU A 1 311 ? -18.745 43.085 25.675 1.00 65.25 311 LEU A CA 1
ATOM 2383 C C . LEU A 1 311 ? -19.538 43.617 26.875 1.00 65.25 311 LEU A C 1
ATOM 2385 O O . LEU A 1 311 ? -19.384 43.147 28.005 1.00 65.25 311 LEU A O 1
ATOM 2389 N N . ARG A 1 312 ? -20.438 44.561 26.592 1.00 58.50 312 ARG A N 1
ATOM 2390 C CA . ARG A 1 312 ? -21.640 44.822 27.396 1.00 58.50 312 ARG A CA 1
ATOM 2391 C C . ARG A 1 312 ? -22.834 44.053 26.855 1.00 58.50 312 ARG A C 1
ATOM 2393 O O . ARG A 1 312 ? -22.973 43.989 25.614 1.00 58.50 312 ARG A O 1
#

Radius of gyration: 28.26 Å; chains: 1; bounding box: 72×87×76 Å

Foldseek 3Di:
DDPPPPDDLPADDLVVLQVLLVVLCQQAFLLLQPLSVLRDDDDGPLADPPADSVGGDPNSVVVRVVRHDQDPPSLVVLVVVLLVCLSSVSLSSSLSSLSSSLSNCVVNVPDLQSNLLSLLSNLLSCLQVQHLVVSVVCLVPPVVVDVSNVPDLSNVLSCLCSVCLVVVPPVSLCLSLPCPHPSVVVLVPHDPSSNVSSVQQHSSSHGDDDDPPPPDPPDDDDDDDDDDDYDDDDDDDDDDDDDDDDDDPVVVVPDDPVCPVVVVVVVPDDPVVVVVVVVVPPPCPDPPPPPDDDPPPPPPPPDDDDDDDDDD

Organism: NCBI:txid265554

pLDDT: mean 79.04, std 22.21, range [28.83, 98.38]

Secondary structure (DSSP, 8-state):
------S---PPPHHHHHHHHHHHHTTS-GGG-TTGGG--SS--TTS-TT-BTTB--HHHHHHHHHHS---TTTHHHHHHHHHHHHHTT-HHHHHHHHHHHHHHHHHTT--HHHHHHHHHHHHHHHHHTT-HHHHHHHIIIIITTSHHHHTSHHHHHHHHHHHHHHHT-HHHHHHHH-TTSTTHHHHHHS-HHHHHHHHH--TTS---PPPTT----------------------------PPPPPPPHHHHTTS--STHHHHHHHTT--HHHHHHHHHHS-------------------------------

InterPro domains:
  IPR000744 NSF attachment protein [PF14938] (84-176)
  IPR011990 Tetratricopeptide-like helical domain superfamily [G3DSA:1.25.40.10] (69-202)

Sequence (312 aa):
MALNFGVEARLLSKESLQEMEEAIEAHVPDVMNPYARYRQTGTSAFLGPDETIANPSPESIELAKEHIVTKAYSHEPLFELVYFLCKYREYASALYAAGAASALLAHENLSTLTLSRSFIMETIVTLAMGDPVQAEQQFLQRHVQQTAYLSARECKLAEDLFRAVKLRDAEALEEARSPAGSNRAALANLHSVMRQLVMELRLSGVARAHKEGETTNSTTTVSVKSKKKSSSSSDGKKKEKAEPPERSLQELAGMKTGYEAEVQQGANLDGDALADELDALNFDLGDDDDNGKGLGFGDDDDSLDDDDFDLR